Protein AF-A0A9P7IY05-F1 (afdb_monomer_lite)

Structure (mmCIF, N/CA/C/O backbone):
data_AF-A0A9P7IY05-F1
#
_entry.id   AF-A0A9P7IY05-F1
#
loop_
_atom_site.group_PDB
_atom_site.id
_atom_site.type_symbol
_atom_site.label_atom_id
_atom_site.label_alt_id
_atom_site.label_comp_id
_atom_site.label_asym_id
_atom_site.label_entity_id
_atom_site.label_seq_id
_atom_site.pdbx_PDB_ins_code
_atom_site.Cartn_x
_atom_site.Cartn_y
_atom_site.Cartn_z
_atom_site.occupancy
_atom_site.B_iso_or_equiv
_atom_site.auth_seq_id
_atom_site.auth_comp_id
_atom_site.auth_asym_id
_atom_site.auth_atom_id
_atom_site.pdbx_PDB_model_num
ATOM 1 N N . TYR A 1 1 ? -17.080 -17.161 7.477 1.00 62.81 1 TYR A N 1
ATOM 2 C CA . TYR A 1 1 ? -15.706 -17.581 7.838 1.00 62.81 1 TYR A CA 1
ATOM 3 C C . TYR A 1 1 ? -14.713 -16.816 6.975 1.00 62.81 1 TYR A C 1
ATOM 5 O O . TYR A 1 1 ? -14.876 -16.809 5.760 1.00 62.81 1 TYR A O 1
ATOM 13 N N . GLN A 1 2 ? -13.718 -16.160 7.576 1.00 72.75 2 GLN A N 1
ATOM 14 C CA . GLN A 1 2 ? -12.680 -15.417 6.853 1.00 72.75 2 GLN A CA 1
ATOM 15 C C . GLN A 1 2 ? -11.520 -16.358 6.485 1.00 72.75 2 GLN A C 1
ATOM 17 O O . GLN A 1 2 ? -10.949 -16.993 7.369 1.00 72.75 2 GLN A O 1
ATOM 22 N N . ARG A 1 3 ? -11.171 -16.450 5.191 1.00 75.12 3 ARG A N 1
ATOM 23 C CA . ARG A 1 3 ? -10.148 -17.391 4.684 1.00 75.12 3 ARG A CA 1
ATOM 24 C C . ARG A 1 3 ? -8.707 -17.019 5.068 1.00 75.12 3 ARG A C 1
ATOM 26 O O . ARG A 1 3 ? -7.887 -17.908 5.257 1.00 75.12 3 ARG A O 1
ATOM 33 N N . SER A 1 4 ? -8.402 -15.729 5.189 1.00 78.38 4 SER A N 1
ATOM 34 C CA . SER A 1 4 ? -7.076 -15.189 5.532 1.00 78.38 4 SER A CA 1
ATOM 35 C C . SER A 1 4 ? -7.225 -13.828 6.210 1.00 78.38 4 SER A C 1
ATOM 37 O O . SER A 1 4 ? -8.208 -13.136 5.950 1.00 78.38 4 SER A O 1
ATOM 39 N N . SER A 1 5 ? -6.265 -13.416 7.044 1.00 82.94 5 SER A N 1
ATOM 40 C CA . SER A 1 5 ? -6.290 -12.073 7.640 1.00 82.94 5 SER A CA 1
ATOM 41 C C . SER A 1 5 ? -6.124 -10.967 6.589 1.00 82.94 5 SER A C 1
ATOM 43 O O . SER A 1 5 ? -5.555 -11.194 5.519 1.00 82.94 5 SER A O 1
ATOM 45 N N . THR A 1 6 ? -6.605 -9.765 6.910 1.00 83.19 6 THR A N 1
ATOM 46 C CA . THR A 1 6 ? -6.646 -8.613 5.993 1.00 83.19 6 THR A CA 1
ATOM 47 C C . THR A 1 6 ? -5.926 -7.407 6.601 1.00 83.19 6 THR A C 1
ATOM 49 O O . THR A 1 6 ? -6.102 -7.122 7.782 1.00 83.19 6 THR A O 1
ATOM 52 N N . PHE A 1 7 ? -5.130 -6.680 5.814 1.00 86.25 7 PHE A N 1
ATOM 53 C CA . PHE A 1 7 ? -4.603 -5.380 6.242 1.00 86.25 7 PHE A CA 1
ATOM 54 C C . PHE A 1 7 ? -5.721 -4.333 6.191 1.00 86.25 7 PHE A C 1
ATOM 56 O O . PHE A 1 7 ? -6.409 -4.228 5.177 1.00 86.25 7 PHE A O 1
ATOM 63 N N . VAL A 1 8 ? -5.898 -3.577 7.272 1.00 84.81 8 VAL A N 1
ATOM 64 C CA . VAL A 1 8 ? -6.883 -2.493 7.386 1.00 84.81 8 VAL A CA 1
ATOM 65 C C . VAL A 1 8 ? -6.168 -1.273 7.956 1.00 84.81 8 VAL A C 1
ATOM 67 O O . VAL A 1 8 ? -5.379 -1.417 8.888 1.00 84.81 8 VAL A O 1
ATOM 70 N N . ILE A 1 9 ? -6.440 -0.105 7.381 1.00 83.88 9 ILE A N 1
ATOM 71 C CA . ILE A 1 9 ? -5.916 1.202 7.789 1.00 83.88 9 ILE A CA 1
ATOM 72 C C . ILE A 1 9 ? -7.021 2.247 7.575 1.00 83.88 9 ILE A C 1
ATOM 74 O O . ILE A 1 9 ? -7.800 2.097 6.629 1.00 83.88 9 ILE A O 1
ATOM 78 N N . SER A 1 10 ? -7.131 3.277 8.420 1.00 80.56 10 SER A N 1
ATOM 79 C CA . SER A 1 10 ? -8.029 4.409 8.124 1.00 80.56 10 SER A CA 1
ATOM 80 C C . SER A 1 10 ? -7.451 5.330 7.046 1.00 80.56 10 SER A C 1
ATOM 82 O O . SER A 1 10 ? -6.242 5.355 6.815 1.00 80.56 10 SER A O 1
ATOM 84 N N . THR A 1 11 ? -8.307 6.144 6.422 1.00 78.69 11 THR A N 1
ATOM 85 C CA . THR A 1 11 ? -7.875 7.230 5.524 1.00 78.69 11 THR A CA 1
ATOM 86 C C . THR A 1 11 ? -6.901 8.170 6.230 1.00 78.69 11 THR A C 1
ATOM 88 O O . THR A 1 11 ? -5.793 8.365 5.746 1.00 78.69 11 THR A O 1
ATOM 91 N N . LYS A 1 12 ? -7.239 8.615 7.447 1.00 80.19 12 LYS A N 1
ATOM 92 C CA . LYS A 1 12 ? -6.384 9.467 8.287 1.00 80.19 12 LYS A CA 1
ATOM 93 C C . LYS A 1 12 ? -4.999 8.863 8.548 1.00 80.19 12 LYS A C 1
ATOM 95 O O . LYS A 1 12 ? -3.996 9.573 8.520 1.00 80.19 12 LYS A O 1
ATOM 100 N N . SER A 1 13 ? -4.917 7.558 8.811 1.00 83.25 13 SER A N 1
ATOM 101 C CA . SER A 1 13 ? -3.629 6.878 8.987 1.00 83.25 13 SER A CA 1
ATOM 102 C C . SER A 1 13 ? -2.883 6.650 7.673 1.00 83.25 13 SER A C 1
ATOM 104 O O . SER A 1 13 ? -1.656 6.642 7.689 1.00 83.25 13 SER A O 1
ATOM 106 N N . ALA A 1 14 ? -3.574 6.503 6.541 1.00 81.19 14 ALA A N 1
ATOM 107 C CA . ALA A 1 14 ? -2.938 6.454 5.226 1.00 81.19 14 ALA A CA 1
ATOM 108 C C . ALA A 1 14 ? -2.374 7.828 4.811 1.00 81.19 14 ALA A C 1
ATOM 110 O O . ALA A 1 14 ? -1.236 7.901 4.352 1.00 81.19 14 ALA A O 1
ATOM 111 N N . GLU A 1 15 ? -3.122 8.908 5.047 1.00 80.44 15 GLU A N 1
ATOM 112 C CA . GLU A 1 15 ? -2.709 10.305 4.845 1.00 80.44 15 GLU A CA 1
ATOM 113 C C . GLU A 1 15 ? -1.480 10.650 5.695 1.00 80.44 15 GLU A C 1
ATOM 115 O O . GLU A 1 15 ? -0.485 11.135 5.165 1.00 80.44 15 GLU A O 1
ATOM 120 N N . ALA A 1 16 ? -1.490 10.299 6.986 1.00 82.00 16 ALA A N 1
ATOM 121 C CA . ALA A 1 16 ? -0.360 10.512 7.896 1.00 82.00 16 ALA A CA 1
ATOM 122 C C . ALA A 1 16 ? 0.914 9.717 7.528 1.00 82.00 16 ALA A C 1
ATOM 124 O O . ALA A 1 16 ? 1.991 10.007 8.049 1.00 82.00 16 ALA A O 1
ATOM 125 N N . LEU A 1 17 ? 0.807 8.712 6.650 1.00 79.88 17 LEU A N 1
ATOM 126 C CA . LEU A 1 17 ? 1.938 7.967 6.085 1.00 79.88 17 LEU A CA 1
ATOM 127 C C . LEU A 1 17 ? 2.322 8.442 4.668 1.00 79.88 17 LEU A C 1
ATOM 129 O O . LEU A 1 17 ? 3.287 7.927 4.100 1.00 79.88 17 LEU A O 1
ATOM 133 N N . SER A 1 18 ? 1.596 9.404 4.087 1.00 81.12 18 SER A N 1
ATOM 134 C CA . SER A 1 18 ? 1.864 9.949 2.754 1.00 81.12 18 SER A CA 1
ATOM 135 C C . SER A 1 18 ? 2.812 11.147 2.806 1.00 81.12 18 SER A C 1
ATOM 137 O O . SER A 1 18 ? 2.558 12.133 3.495 1.00 81.12 18 SER A O 1
ATOM 139 N N . LEU A 1 19 ? 3.873 11.100 1.994 1.00 79.56 19 LEU A N 1
ATOM 140 C CA . LEU A 1 19 ? 4.730 12.263 1.719 1.00 79.56 19 LEU A CA 1
ATOM 141 C C . LEU A 1 19 ? 4.062 13.281 0.781 1.00 79.56 19 LEU A C 1
ATOM 143 O O . LEU A 1 19 ? 4.464 14.437 0.758 1.00 79.56 19 LEU A O 1
ATOM 147 N N . TYR A 1 20 ? 3.068 12.852 0.001 1.00 79.56 20 TYR A N 1
ATOM 148 C CA . TYR A 1 20 ? 2.317 13.710 -0.911 1.00 79.56 20 TYR A CA 1
ATOM 149 C C . TYR A 1 20 ? 1.007 14.112 -0.229 1.00 79.56 20 TYR A C 1
ATOM 151 O O . TYR A 1 20 ? 0.103 13.285 -0.075 1.00 79.56 20 TYR A O 1
ATOM 159 N N . ASN A 1 21 ? 0.945 15.360 0.226 1.00 81.25 21 ASN A N 1
ATOM 160 C CA . ASN A 1 21 ? -0.192 15.997 0.889 1.00 81.25 21 ASN A CA 1
ATOM 161 C C . ASN A 1 21 ? -0.099 17.525 0.670 1.00 81.25 21 ASN A C 1
ATOM 163 O O . ASN A 1 21 ? 0.873 17.999 0.083 1.00 81.25 21 ASN A O 1
ATOM 167 N N . GLU A 1 22 ? -1.106 18.288 1.100 1.00 80.69 22 GLU A N 1
ATOM 168 C CA . GLU A 1 22 ? -1.158 19.747 0.879 1.00 80.69 22 GLU A CA 1
ATOM 169 C C . GLU A 1 22 ? -0.153 20.536 1.743 1.00 80.69 22 GLU A C 1
ATOM 171 O O . GLU A 1 22 ? 0.262 21.629 1.360 1.00 80.69 22 GLU A O 1
ATOM 176 N N . ASP A 1 23 ? 0.279 19.968 2.873 1.00 84.81 23 ASP A N 1
ATOM 177 C CA . ASP A 1 23 ? 1.165 20.615 3.850 1.00 84.81 23 ASP A CA 1
ATOM 178 C C . ASP A 1 23 ? 2.667 20.427 3.545 1.00 84.81 23 ASP A C 1
ATOM 180 O O . ASP A 1 23 ? 3.513 21.120 4.120 1.00 84.81 23 ASP A O 1
ATOM 184 N N . PHE A 1 24 ? 3.029 19.487 2.662 1.00 82.38 24 PHE A N 1
ATOM 185 C CA . PHE A 1 24 ? 4.418 19.124 2.370 1.00 82.38 24 PHE A CA 1
ATOM 186 C C . PHE A 1 24 ? 4.814 19.456 0.917 1.00 82.38 24 PHE A C 1
ATOM 188 O O . PHE A 1 24 ? 4.183 18.958 -0.018 1.00 82.38 24 PHE A O 1
ATOM 195 N N . PRO A 1 25 ? 5.880 20.253 0.679 1.00 89.69 25 PRO A N 1
ATOM 196 C CA . PRO A 1 25 ? 6.275 20.653 -0.672 1.00 89.69 25 PRO A CA 1
ATOM 197 C C . PRO A 1 25 ? 6.548 19.457 -1.592 1.00 89.69 25 PRO A C 1
ATOM 199 O O . PRO A 1 25 ? 7.392 18.614 -1.288 1.00 89.69 25 PRO A O 1
ATOM 202 N N . THR A 1 26 ? 5.887 19.414 -2.753 1.00 83.44 26 THR A N 1
ATOM 203 C CA . THR A 1 26 ? 5.956 18.277 -3.690 1.00 83.44 26 THR A CA 1
ATOM 204 C C . THR A 1 26 ? 7.380 17.972 -4.159 1.00 83.44 26 THR A C 1
ATOM 206 O O . THR A 1 26 ? 7.756 16.809 -4.216 1.00 83.44 26 THR A O 1
ATOM 209 N N . GLU A 1 27 ? 8.207 18.993 -4.399 1.00 82.88 27 GLU A N 1
ATOM 210 C CA . GLU A 1 27 ? 9.623 18.819 -4.762 1.00 82.88 27 GLU A CA 1
ATOM 211 C C . GLU A 1 27 ? 10.415 18.079 -3.667 1.00 82.88 27 GLU A C 1
ATOM 213 O O . GLU A 1 27 ? 11.228 17.200 -3.956 1.00 82.88 27 GLU A O 1
ATOM 218 N N . LEU A 1 28 ? 10.131 18.365 -2.390 1.00 83.88 28 LEU A N 1
ATOM 219 C CA . LEU A 1 28 ? 10.713 17.617 -1.278 1.00 83.88 28 LEU A CA 1
ATOM 220 C C . LEU A 1 28 ? 10.101 16.216 -1.179 1.00 83.88 28 LEU A C 1
ATOM 222 O O . LEU A 1 28 ? 10.841 15.267 -0.929 1.00 83.88 28 LEU A O 1
ATOM 226 N N . ALA A 1 29 ? 8.789 16.057 -1.395 1.00 82.56 29 ALA A N 1
ATOM 227 C CA . ALA A 1 29 ? 8.129 14.747 -1.414 1.00 82.56 29 ALA A CA 1
ATOM 228 C C . ALA A 1 29 ? 8.786 13.816 -2.442 1.00 82.56 29 ALA A C 1
ATOM 230 O O . ALA A 1 29 ? 9.129 12.677 -2.118 1.00 82.56 29 ALA A O 1
ATOM 231 N N . ASP A 1 30 ? 9.047 14.340 -3.640 1.00 80.44 30 ASP A N 1
ATOM 232 C CA . ASP A 1 30 ? 9.781 13.665 -4.699 1.00 80.44 30 ASP A CA 1
ATOM 233 C C . ASP A 1 30 ? 11.186 13.274 -4.224 1.00 80.44 30 ASP A C 1
ATOM 235 O O . ASP A 1 30 ? 11.481 12.077 -4.179 1.00 80.44 30 ASP A O 1
ATOM 239 N N . ILE A 1 31 ? 12.011 14.226 -3.769 1.00 82.25 31 ILE A N 1
ATOM 240 C CA . ILE A 1 31 ? 13.377 13.951 -3.283 1.00 82.25 31 ILE A CA 1
ATOM 241 C C . ILE A 1 31 ? 13.390 12.895 -2.162 1.00 82.25 31 ILE A C 1
ATOM 243 O O . ILE A 1 31 ? 14.207 11.971 -2.191 1.00 82.25 31 ILE A O 1
ATOM 247 N N . TYR A 1 32 ? 12.492 12.974 -1.177 1.00 79.12 32 TYR A N 1
ATOM 248 C CA . TYR A 1 32 ? 12.399 11.983 -0.097 1.00 79.12 32 TYR A CA 1
ATOM 249 C C . TYR A 1 32 ? 11.926 10.609 -0.596 1.00 79.12 32 TYR A C 1
ATOM 251 O O . TYR A 1 32 ? 12.402 9.584 -0.100 1.00 79.12 32 TYR A O 1
ATOM 259 N N . SER A 1 33 ? 11.030 10.565 -1.587 1.00 75.25 33 SER A N 1
ATOM 260 C CA . SER A 1 33 ? 10.508 9.313 -2.150 1.00 75.25 33 SER A CA 1
ATOM 261 C C . SER A 1 33 ? 11.542 8.524 -2.967 1.00 75.25 33 SER A C 1
ATOM 263 O O . SER A 1 33 ? 11.459 7.294 -3.002 1.00 75.25 33 SER A O 1
ATOM 265 N N . THR A 1 34 ? 12.517 9.196 -3.597 1.00 74.38 34 THR A N 1
ATOM 266 C CA . THR A 1 34 ? 13.539 8.560 -4.454 1.00 74.38 34 THR A CA 1
ATOM 267 C C . THR A 1 34 ? 14.924 8.458 -3.827 1.00 74.38 34 THR A C 1
ATOM 269 O O . THR A 1 34 ? 15.668 7.542 -4.175 1.00 74.38 34 THR A O 1
ATOM 272 N N . SER A 1 35 ? 15.280 9.320 -2.869 1.00 80.62 35 SER A N 1
ATOM 273 C CA . SER A 1 35 ? 16.572 9.233 -2.163 1.00 80.62 35 SER A CA 1
ATOM 274 C C . SER A 1 35 ? 16.694 8.008 -1.247 1.00 80.62 35 SER A C 1
ATOM 276 O O . SER A 1 35 ? 17.806 7.564 -0.950 1.00 80.62 35 SER A O 1
ATOM 278 N N . LEU A 1 36 ? 15.572 7.434 -0.800 1.00 79.19 36 LEU A N 1
ATOM 279 C CA . LEU A 1 36 ? 15.555 6.292 0.110 1.00 79.19 36 LEU A CA 1
ATOM 280 C C . LEU A 1 36 ? 15.357 4.967 -0.636 1.00 79.19 36 LEU A C 1
ATOM 282 O O . LEU A 1 36 ? 14.293 4.685 -1.185 1.00 79.19 36 LEU A O 1
ATOM 286 N N . LEU A 1 37 ? 16.364 4.089 -0.561 1.00 78.44 37 LEU A N 1
ATOM 287 C CA . LEU A 1 37 ? 16.251 2.703 -1.025 1.00 78.44 37 LEU A CA 1
ATOM 288 C C . LEU A 1 37 ? 15.053 2.006 -0.370 1.00 78.44 37 LEU A C 1
ATOM 290 O O . LEU A 1 37 ? 14.832 2.135 0.837 1.00 78.44 37 LEU A O 1
ATOM 294 N N . TRP A 1 38 ? 14.335 1.177 -1.132 1.00 78.25 38 TRP A N 1
ATOM 295 C CA . TRP A 1 38 ? 13.136 0.499 -0.637 1.00 78.25 38 TRP A CA 1
ATOM 296 C C . TRP A 1 38 ? 13.372 -0.305 0.652 1.00 78.25 38 TRP A C 1
ATOM 298 O O . TRP A 1 38 ? 12.540 -0.286 1.557 1.00 78.25 38 TRP A O 1
ATOM 308 N N . ALA A 1 39 ? 14.533 -0.951 0.797 1.00 82.12 39 ALA A N 1
ATOM 309 C CA . ALA A 1 39 ? 14.895 -1.652 2.028 1.00 82.12 39 ALA A CA 1
ATOM 310 C C . ALA A 1 39 ? 14.868 -0.735 3.272 1.00 82.12 39 ALA A C 1
ATOM 312 O O . ALA A 1 39 ? 14.451 -1.178 4.344 1.00 82.12 39 ALA A O 1
ATOM 313 N N . VAL A 1 40 ? 15.251 0.540 3.128 1.00 85.31 40 VAL A N 1
ATOM 314 C CA . VAL A 1 40 ? 15.180 1.567 4.180 1.00 85.31 40 VAL A CA 1
ATOM 315 C C . VAL A 1 40 ? 13.736 2.022 4.386 1.00 85.31 40 VAL A C 1
ATOM 317 O O . VAL A 1 40 ? 13.254 2.012 5.517 1.00 85.31 40 VAL A O 1
ATOM 320 N N . VAL A 1 41 ? 13.007 2.333 3.309 1.00 84.31 41 VAL A N 1
ATOM 321 C CA . VAL A 1 41 ? 11.595 2.755 3.380 1.00 84.31 41 VAL A CA 1
ATOM 322 C C . VAL A 1 41 ? 10.728 1.689 4.063 1.00 84.31 41 VAL A C 1
ATOM 324 O O . VAL A 1 41 ? 9.924 2.015 4.938 1.00 84.31 41 VAL A O 1
ATOM 327 N N . ARG A 1 42 ? 10.946 0.403 3.764 1.00 87.81 42 ARG A N 1
ATOM 328 C CA . ARG A 1 42 ? 10.298 -0.727 4.445 1.00 87.81 42 ARG A CA 1
ATOM 329 C C . ARG A 1 42 ? 10.621 -0.755 5.942 1.00 87.81 42 ARG A C 1
ATOM 331 O O . ARG A 1 42 ? 9.720 -0.962 6.747 1.00 87.81 42 ARG A O 1
ATOM 338 N N . ARG A 1 43 ? 11.877 -0.507 6.340 1.00 89.56 43 ARG A N 1
ATOM 339 C CA . ARG A 1 43 ? 12.296 -0.431 7.759 1.00 89.56 43 ARG A CA 1
ATOM 340 C C . ARG A 1 43 ? 11.693 0.761 8.509 1.00 89.56 43 ARG A C 1
ATOM 342 O O . ARG A 1 43 ? 11.502 0.661 9.720 1.00 89.56 43 ARG A O 1
ATOM 349 N N . LEU A 1 44 ? 11.397 1.866 7.823 1.00 89.81 44 LEU A N 1
ATOM 350 C CA . LEU A 1 44 ? 10.642 2.986 8.393 1.00 89.81 44 LEU A CA 1
ATOM 351 C C . LEU A 1 44 ? 9.173 2.586 8.597 1.00 89.81 44 LEU A C 1
ATOM 353 O O . LEU A 1 44 ? 8.661 2.687 9.710 1.00 89.81 44 LEU A O 1
ATOM 357 N N . HIS A 1 45 ? 8.528 2.015 7.577 1.00 90.00 45 HIS A N 1
ATOM 358 C CA . HIS A 1 45 ? 7.140 1.548 7.673 1.00 90.00 45 HIS A CA 1
ATOM 359 C C . HIS A 1 45 ? 6.942 0.456 8.735 1.00 90.00 45 HIS A C 1
ATOM 361 O O . HIS A 1 45 ? 5.955 0.509 9.460 1.00 90.00 45 HIS A O 1
ATOM 367 N N . GLN A 1 46 ? 7.907 -0.452 8.932 1.00 92.94 46 GLN A N 1
ATOM 368 C CA . GLN A 1 46 ? 7.898 -1.428 10.038 1.00 92.94 46 GLN A CA 1
ATOM 369 C C . GLN A 1 46 ? 7.844 -0.796 11.443 1.00 92.94 46 GLN A C 1
ATOM 371 O O . GLN A 1 46 ? 7.537 -1.496 12.404 1.00 92.94 46 GLN A O 1
ATOM 376 N N . ARG A 1 47 ? 8.153 0.500 11.588 1.00 91.94 47 ARG A N 1
ATOM 377 C CA . ARG A 1 47 ? 8.005 1.253 12.845 1.00 91.94 47 ARG A CA 1
ATOM 378 C C . ARG A 1 47 ? 6.747 2.119 12.858 1.00 91.94 47 ARG A 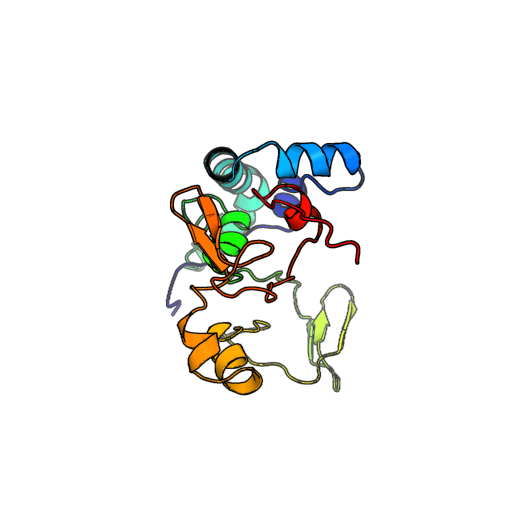C 1
ATOM 380 O O . ARG A 1 47 ? 6.064 2.173 13.874 1.00 91.94 47 ARG A O 1
ATOM 387 N N . MET A 1 48 ? 6.436 2.775 11.740 1.00 91.75 48 MET A N 1
ATOM 388 C CA . MET A 1 48 ? 5.292 3.688 11.646 1.00 91.75 48 MET A CA 1
ATOM 389 C C . MET A 1 48 ? 3.947 2.949 11.616 1.00 91.75 48 MET A C 1
ATOM 391 O O . MET A 1 48 ? 3.004 3.382 12.268 1.00 91.75 48 MET A O 1
ATOM 395 N N . VAL A 1 49 ? 3.854 1.808 10.924 1.00 92.44 49 VAL A N 1
ATOM 396 C CA . VAL A 1 49 ? 2.594 1.060 10.761 1.00 92.44 49 VAL A CA 1
ATOM 397 C C . VAL A 1 49 ? 2.068 0.484 12.088 1.00 92.44 49 VAL A C 1
ATOM 399 O O . VAL A 1 49 ? 0.896 0.710 12.384 1.00 92.44 49 VAL A O 1
ATOM 402 N N . PRO A 1 50 ? 2.884 -0.165 12.948 1.00 93.69 50 PRO A N 1
ATOM 403 C CA . PRO A 1 50 ? 2.438 -0.536 14.295 1.00 93.69 50 PRO A CA 1
ATOM 404 C C . PRO A 1 50 ? 2.049 0.674 15.160 1.00 93.69 50 PRO A C 1
ATOM 406 O O . PRO A 1 50 ? 1.114 0.589 15.951 1.00 93.69 50 PRO A O 1
ATOM 409 N N . MET A 1 51 ? 2.740 1.811 15.004 1.00 93.62 51 MET A N 1
ATOM 410 C CA . MET A 1 51 ? 2.448 3.027 15.768 1.00 93.62 51 MET A CA 1
ATOM 411 C C . MET A 1 51 ? 1.077 3.613 15.404 1.00 93.62 51 MET A C 1
ATOM 413 O O . MET A 1 51 ? 0.297 3.910 16.307 1.00 93.62 51 MET A O 1
ATOM 417 N N . VAL A 1 52 ? 0.741 3.743 14.113 1.00 92.50 52 VAL A N 1
ATOM 418 C CA . VAL A 1 52 ? -0.592 4.233 13.706 1.00 92.50 52 VAL A CA 1
ATOM 419 C C . VAL A 1 52 ? -1.699 3.234 14.056 1.00 92.50 52 VAL A C 1
ATOM 421 O O . VAL A 1 52 ? -2.775 3.662 14.471 1.00 92.50 52 VAL A O 1
ATOM 424 N N . ALA A 1 53 ? -1.408 1.926 14.003 1.00 92.25 53 ALA A N 1
ATOM 425 C CA . ALA A 1 53 ? -2.325 0.864 14.415 1.00 92.25 53 ALA A CA 1
ATOM 426 C C . ALA A 1 53 ? -2.725 0.962 15.901 1.00 92.25 53 ALA A C 1
ATOM 428 O O . ALA A 1 53 ? -3.908 0.881 16.218 1.00 92.25 53 ALA A O 1
ATOM 429 N N . GLU A 1 54 ? -1.771 1.192 16.810 1.00 93.62 54 GLU A N 1
ATOM 430 C CA . GLU A 1 54 ? -2.054 1.310 18.252 1.00 93.62 54 GLU A CA 1
ATOM 431 C C . GLU A 1 54 ? -2.510 2.710 18.702 1.00 93.62 54 GLU A C 1
ATOM 433 O O . GLU A 1 54 ? -2.937 2.870 19.845 1.00 93.62 54 GLU A O 1
ATOM 438 N N . THR A 1 55 ? -2.449 3.731 17.838 1.00 93.00 55 THR A N 1
ATOM 439 C CA . THR A 1 55 ? -2.830 5.112 18.199 1.00 93.00 55 THR A CA 1
ATOM 440 C C . THR A 1 55 ? -4.089 5.595 17.489 1.00 93.00 55 THR A C 1
ATOM 442 O O . THR A 1 55 ? -5.080 5.908 18.143 1.00 93.00 55 THR A O 1
ATOM 445 N N . THR A 1 56 ? -4.062 5.671 16.159 1.00 90.94 56 THR A N 1
ATOM 446 C CA . THR A 1 56 ? -5.133 6.277 15.355 1.00 90.94 56 THR A CA 1
ATOM 447 C C . THR A 1 56 ? -6.178 5.241 14.959 1.00 90.94 56 THR A C 1
ATOM 449 O O . THR A 1 56 ? -7.372 5.470 15.140 1.00 90.94 56 THR A O 1
ATOM 452 N N . ASP A 1 57 ? -5.736 4.065 14.510 1.00 90.69 57 ASP A N 1
ATOM 453 C CA . ASP A 1 57 ? -6.628 3.005 14.027 1.00 90.69 57 ASP A CA 1
ATOM 454 C C . ASP A 1 57 ? -7.123 2.067 15.133 1.00 90.69 57 ASP A C 1
ATOM 456 O O . ASP A 1 57 ? -7.979 1.214 14.886 1.00 90.69 57 ASP A O 1
ATOM 460 N N . LYS A 1 58 ? -6.642 2.240 16.371 1.00 92.94 58 LYS A N 1
ATOM 461 C CA . LYS A 1 58 ? -6.897 1.314 17.479 1.00 92.94 58 LYS A CA 1
ATOM 462 C C . LYS A 1 58 ? -8.380 1.020 17.693 1.00 92.94 58 LYS A C 1
ATOM 464 O O . LYS A 1 58 ? -8.761 -0.138 17.820 1.00 92.94 58 LYS A O 1
ATOM 469 N N . ALA A 1 59 ? -9.232 2.045 17.676 1.00 90.06 59 ALA A N 1
ATOM 470 C CA . ALA A 1 59 ? -10.673 1.870 17.863 1.00 90.06 59 ALA A CA 1
ATOM 471 C C . ALA A 1 59 ? -11.323 1.013 16.755 1.00 90.06 59 ALA A C 1
ATOM 473 O O . ALA A 1 59 ? -12.221 0.217 17.037 1.00 90.06 59 ALA A O 1
ATOM 474 N N . ILE A 1 60 ? -10.845 1.142 15.511 1.00 86.25 60 ILE A N 1
ATOM 475 C CA . ILE A 1 60 ? -11.313 0.367 14.354 1.00 86.25 60 ILE A CA 1
ATOM 476 C C . ILE A 1 60 ? -10.814 -1.078 14.467 1.00 86.25 60 ILE A C 1
ATOM 478 O O . ILE A 1 60 ? -11.603 -2.015 14.348 1.00 86.25 60 ILE A O 1
ATOM 482 N N . LEU A 1 61 ? -9.523 -1.269 14.749 1.00 90.88 61 LEU A N 1
ATOM 483 C CA . LEU A 1 61 ? -8.900 -2.589 14.860 1.00 90.88 61 LEU A CA 1
ATOM 484 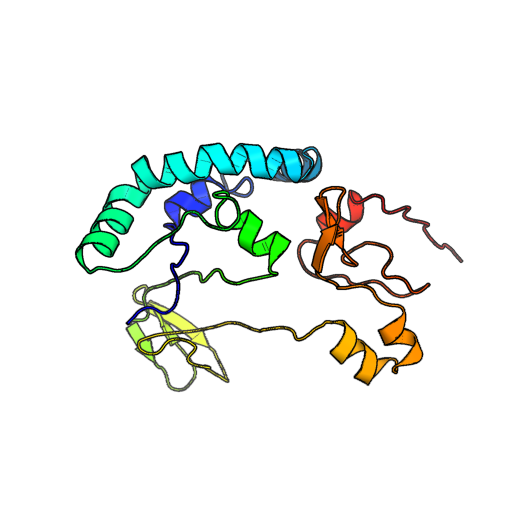C C . LEU A 1 61 ? -9.452 -3.391 16.052 1.00 90.88 61 LEU A C 1
ATOM 486 O O . LEU A 1 61 ? -9.808 -4.557 15.880 1.00 90.88 61 LEU A O 1
ATOM 490 N N . ASP A 1 62 ? -9.621 -2.765 17.220 1.00 93.25 62 ASP A N 1
ATOM 491 C CA . ASP A 1 62 ? -10.255 -3.378 18.394 1.00 93.25 62 ASP A CA 1
ATOM 492 C C . ASP A 1 62 ? -11.743 -3.696 18.119 1.00 93.25 62 ASP A C 1
ATOM 494 O O . ASP A 1 62 ? -12.267 -4.709 18.589 1.00 93.25 62 ASP A O 1
ATOM 498 N N . GLY A 1 63 ? -12.441 -2.860 17.338 1.00 87.69 63 GLY A N 1
ATOM 499 C CA . GLY A 1 63 ? -13.816 -3.103 16.884 1.00 87.69 63 GLY A CA 1
ATOM 500 C C . GLY A 1 63 ? -13.938 -4.332 15.976 1.00 87.69 63 GLY A C 1
ATOM 501 O O . GLY A 1 63 ? -14.792 -5.191 16.201 1.00 87.69 63 GLY A O 1
ATOM 502 N N . LEU A 1 64 ? -13.037 -4.459 14.999 1.00 85.56 64 LEU A N 1
ATOM 503 C CA . LEU A 1 64 ? -12.938 -5.620 14.110 1.00 85.56 64 LEU A CA 1
ATOM 504 C C . LEU A 1 64 ? -12.561 -6.899 14.879 1.00 85.56 64 LEU A C 1
ATOM 506 O O . LEU A 1 64 ? -13.165 -7.953 14.663 1.00 85.56 64 LEU A O 1
ATOM 510 N N . ALA A 1 65 ? -11.629 -6.808 15.830 1.00 90.50 65 ALA A N 1
ATOM 511 C CA . ALA A 1 65 ? -11.231 -7.936 16.665 1.00 90.50 65 ALA A CA 1
ATOM 512 C C . ALA A 1 65 ? -12.399 -8.479 17.514 1.00 90.50 65 ALA A C 1
ATOM 514 O O . ALA A 1 65 ? -12.568 -9.696 17.610 1.00 90.50 65 ALA A O 1
ATOM 515 N N . LYS A 1 66 ? -13.255 -7.602 18.067 1.00 92.62 66 LYS A N 1
ATOM 516 C CA . LYS A 1 66 ? -14.445 -7.991 18.856 1.00 92.62 66 LYS A CA 1
ATOM 517 C C . LYS A 1 66 ? -15.446 -8.846 18.076 1.00 92.62 66 LYS A C 1
ATOM 519 O O . LYS A 1 66 ? -16.049 -9.740 18.661 1.00 92.62 66 LYS A O 1
ATOM 524 N N . ILE A 1 67 ? -15.606 -8.607 16.772 1.00 88.19 67 ILE A N 1
ATOM 525 C CA . ILE A 1 67 ? -16.476 -9.416 15.895 1.00 88.19 67 ILE A CA 1
ATOM 526 C C . ILE A 1 67 ? -15.755 -10.637 15.290 1.00 88.19 67 ILE A C 1
ATOM 528 O O . ILE A 1 67 ? -16.302 -11.320 14.425 1.00 88.19 67 ILE A O 1
ATOM 532 N N . GLY A 1 68 ? -14.522 -10.924 15.724 1.00 85.56 68 GLY A N 1
ATOM 533 C CA . GLY A 1 68 ? -13.717 -12.047 15.241 1.00 85.56 68 GLY A CA 1
ATOM 534 C C . GLY A 1 68 ? -13.092 -11.841 13.856 1.00 85.56 68 GLY A C 1
ATOM 535 O O . GLY A 1 68 ? -12.607 -12.809 13.262 1.00 85.56 68 GLY A O 1
ATOM 536 N N . PHE A 1 69 ? -13.087 -10.611 13.330 1.00 84.25 69 PHE A N 1
ATOM 537 C CA . PHE A 1 69 ? -12.424 -10.287 12.070 1.00 84.25 69 PHE A CA 1
ATOM 538 C C . PHE A 1 69 ? -10.908 -10.192 12.286 1.00 84.25 69 PHE A C 1
ATOM 540 O O . PHE A 1 69 ? -10.418 -9.440 13.127 1.00 84.25 69 PHE A O 1
ATOM 547 N N . LYS A 1 70 ? -10.147 -10.978 11.523 1.00 84.75 70 LYS A N 1
ATOM 548 C CA . LYS A 1 70 ? -8.695 -11.110 11.657 1.00 84.75 70 LYS A CA 1
ATOM 549 C C . LYS A 1 70 ? -7.990 -10.073 10.793 1.00 84.75 70 LYS A C 1
ATOM 551 O O . LYS A 1 70 ? -8.024 -10.155 9.561 1.00 84.75 70 LYS A O 1
ATOM 556 N N . THR A 1 71 ? -7.303 -9.139 11.433 1.00 89.06 71 THR A N 1
ATOM 557 C CA . THR A 1 71 ? -6.456 -8.148 10.763 1.00 89.06 71 THR A CA 1
ATOM 558 C C . THR A 1 71 ? -4.988 -8.594 10.706 1.00 89.06 71 THR A C 1
ATOM 560 O O . THR A 1 71 ? -4.598 -9.607 11.292 1.00 89.06 71 THR A O 1
ATOM 563 N N . ASN A 1 72 ? -4.166 -7.880 9.938 1.00 90.81 72 ASN A N 1
ATOM 564 C CA . ASN A 1 72 ? -2.703 -7.954 9.976 1.00 90.81 72 ASN A CA 1
ATOM 565 C C . ASN A 1 72 ? -2.104 -6.562 9.691 1.00 90.81 72 ASN A C 1
ATOM 567 O O . ASN A 1 72 ? -2.844 -5.638 9.371 1.00 90.81 72 ASN A O 1
ATOM 571 N N . LEU A 1 73 ? -0.777 -6.418 9.792 1.00 90.25 73 LEU A N 1
ATOM 572 C CA . LEU A 1 73 ? -0.046 -5.154 9.576 1.00 90.25 73 LEU A CA 1
ATOM 573 C C . LEU A 1 73 ? 0.559 -5.032 8.158 1.00 90.25 73 LEU A C 1
ATOM 575 O O . LEU A 1 73 ? 1.538 -4.316 7.945 1.00 90.25 73 LEU A O 1
ATOM 579 N N . GLY A 1 74 ? 0.005 -5.754 7.181 1.00 86.00 74 GLY A N 1
ATOM 580 C CA . GLY A 1 74 ? 0.515 -5.813 5.812 1.00 86.00 74 GLY A CA 1
ATOM 581 C C . GLY A 1 74 ? 1.745 -6.712 5.661 1.00 86.00 74 GLY A C 1
ATOM 582 O O . GLY A 1 74 ? 2.228 -7.334 6.613 1.00 86.00 74 GLY A O 1
ATOM 583 N N . ILE A 1 75 ? 2.263 -6.792 4.434 1.00 84.25 75 ILE A N 1
ATOM 584 C CA . ILE A 1 75 ? 3.456 -7.589 4.120 1.00 84.25 75 ILE A CA 1
ATOM 585 C C . ILE A 1 75 ? 4.663 -7.039 4.907 1.00 84.25 75 ILE A C 1
ATOM 587 O O . ILE A 1 75 ? 4.868 -5.826 4.993 1.00 84.25 75 ILE A O 1
ATOM 591 N N . HIS A 1 76 ? 5.423 -7.940 5.540 1.00 88.50 76 HIS A N 1
ATOM 592 C CA . HIS A 1 76 ? 6.516 -7.655 6.491 1.00 88.50 76 HIS A CA 1
ATOM 593 C C . HIS A 1 76 ? 6.148 -6.757 7.688 1.00 88.50 76 HIS A C 1
ATOM 595 O O . HIS A 1 76 ? 7.053 -6.237 8.339 1.00 88.50 76 HIS A O 1
ATOM 601 N N . GLY A 1 77 ? 4.860 -6.537 7.983 1.00 89.31 77 GLY A N 1
ATOM 602 C CA . GLY A 1 77 ? 4.427 -5.551 8.985 1.00 89.31 77 GLY A CA 1
ATOM 603 C C . GLY A 1 77 ? 4.654 -4.092 8.562 1.00 89.31 77 GLY A C 1
ATOM 604 O O . GLY A 1 77 ? 4.769 -3.217 9.414 1.00 89.31 77 GLY A O 1
ATOM 605 N N . ALA A 1 78 ? 4.777 -3.839 7.255 1.00 89.56 78 ALA A N 1
ATOM 606 C CA . ALA A 1 78 ? 5.090 -2.538 6.663 1.00 89.56 78 ALA A CA 1
ATOM 607 C C . ALA A 1 78 ? 3.924 -1.948 5.837 1.00 89.56 78 ALA A C 1
ATOM 609 O O . ALA A 1 78 ? 4.136 -1.112 4.958 1.00 89.56 78 ALA A O 1
ATOM 610 N N . GLY A 1 79 ? 2.690 -2.366 6.133 1.00 85.81 79 GLY A N 1
ATOM 611 C CA . GLY A 1 79 ? 1.457 -1.733 5.664 1.00 85.81 79 GLY A CA 1
ATOM 612 C C . GLY A 1 79 ? 1.242 -1.734 4.148 1.00 85.81 79 GLY A C 1
ATOM 613 O O . GLY A 1 79 ? 1.670 -2.643 3.430 1.00 85.81 79 GLY A O 1
ATOM 614 N N . ILE A 1 80 ? 0.533 -0.704 3.674 1.00 79.81 80 ILE A N 1
ATOM 615 C CA . ILE A 1 80 ? 0.040 -0.590 2.293 1.00 79.81 80 ILE A CA 1
ATOM 616 C C . ILE A 1 80 ? 1.159 -0.564 1.245 1.00 79.81 80 ILE A C 1
ATOM 618 O O . ILE A 1 80 ? 1.019 -1.160 0.179 1.00 79.81 80 ILE A O 1
ATOM 622 N N . LEU A 1 81 ? 2.296 0.063 1.551 1.00 79.44 81 LEU A N 1
ATOM 623 C CA . LEU A 1 81 ? 3.352 0.284 0.566 1.00 79.44 81 LEU A CA 1
ATOM 624 C C . LEU A 1 81 ? 4.066 -1.023 0.173 1.00 79.44 81 LEU A C 1
ATOM 626 O O . LEU A 1 81 ? 4.400 -1.217 -0.995 1.00 79.44 81 LEU A O 1
ATOM 630 N N . SER A 1 82 ? 4.206 -1.968 1.109 1.00 80.81 82 SER A N 1
ATOM 631 C CA . SER A 1 82 ? 4.707 -3.318 0.806 1.00 80.81 82 SER A CA 1
ATOM 632 C C . SER A 1 82 ? 3.694 -4.161 0.024 1.00 80.81 82 SER A C 1
ATOM 634 O O . SER A 1 82 ? 4.096 -4.947 -0.830 1.00 80.81 82 SER A O 1
ATOM 636 N N . LEU A 1 83 ? 2.386 -3.987 0.265 1.00 74.69 83 LEU A N 1
ATOM 637 C CA . LEU A 1 83 ? 1.336 -4.621 -0.549 1.00 74.69 83 LEU A CA 1
ATOM 638 C C . LEU A 1 83 ? 1.394 -4.116 -2.000 1.00 74.69 83 LEU A C 1
ATOM 640 O O . LEU A 1 83 ? 1.425 -4.918 -2.933 1.00 74.69 83 LEU A O 1
ATOM 644 N N . TYR A 1 84 ? 1.497 -2.799 -2.190 1.00 73.00 84 TYR A N 1
ATOM 645 C CA . TYR A 1 84 ? 1.644 -2.183 -3.508 1.00 73.00 84 TYR A CA 1
ATOM 646 C C . TYR A 1 84 ? 2.891 -2.695 -4.251 1.00 73.00 84 TYR A C 1
ATOM 648 O O . TYR A 1 84 ? 2.779 -3.182 -5.376 1.00 73.00 84 TYR A O 1
ATOM 656 N N . LEU A 1 85 ? 4.074 -2.663 -3.627 1.00 73.06 85 LEU A N 1
ATOM 657 C CA . LEU A 1 85 ? 5.330 -2.989 -4.317 1.00 73.06 85 LEU A CA 1
ATOM 658 C C . LEU A 1 85 ? 5.570 -4.489 -4.533 1.00 73.06 85 LEU A C 1
ATOM 660 O O . LEU A 1 85 ? 6.040 -4.874 -5.601 1.00 73.06 85 LEU A O 1
ATOM 664 N N . GLU A 1 86 ? 5.245 -5.352 -3.567 1.00 73.62 86 GLU A N 1
ATOM 665 C CA . GLU A 1 86 ? 5.541 -6.790 -3.683 1.00 73.62 86 GLU A CA 1
ATOM 666 C C . GLU A 1 86 ? 4.441 -7.559 -4.445 1.00 73.62 86 GLU A C 1
ATOM 668 O O . GLU A 1 86 ? 4.732 -8.569 -5.101 1.00 73.62 86 GLU A O 1
ATOM 673 N N . ARG A 1 87 ? 3.191 -7.062 -4.410 1.00 66.88 87 ARG A N 1
ATOM 674 C CA . ARG A 1 87 ? 2.003 -7.745 -4.955 1.00 66.88 87 ARG A CA 1
ATOM 675 C C . ARG A 1 87 ? 1.280 -7.009 -6.095 1.00 66.88 87 ARG A C 1
ATOM 677 O O . ARG A 1 87 ? 0.427 -7.620 -6.725 1.00 66.88 87 ARG A O 1
ATOM 684 N N . SER A 1 88 ? 1.606 -5.748 -6.392 1.00 58.56 88 SER A N 1
ATOM 685 C CA . SER A 1 88 ? 0.877 -4.921 -7.381 1.00 58.56 88 SER A CA 1
ATOM 686 C C . SER A 1 88 ? -0.600 -4.672 -7.037 1.00 58.56 88 SER A C 1
ATOM 688 O O . SER A 1 88 ? -1.406 -4.402 -7.924 1.00 58.56 88 SER A O 1
ATOM 690 N N . GLY A 1 89 ? -0.980 -4.790 -5.760 1.00 56.91 89 GLY A N 1
ATOM 691 C CA . GLY A 1 89 ? -2.373 -4.700 -5.324 1.00 56.91 89 GLY A CA 1
ATOM 692 C C . GLY A 1 89 ? -2.644 -5.478 -4.037 1.00 56.91 89 GLY A C 1
ATOM 693 O O . GLY A 1 89 ? -1.735 -5.782 -3.263 1.00 56.91 89 GLY A O 1
ATOM 694 N N . GLY A 1 90 ? -3.911 -5.819 -3.795 1.00 53.56 90 GLY A N 1
ATOM 695 C CA . GLY A 1 90 ? -4.336 -6.502 -2.566 1.00 53.56 90 GLY A CA 1
ATOM 696 C C . GLY A 1 90 ? -4.549 -5.573 -1.364 1.00 53.56 90 GLY A C 1
ATOM 697 O O . GLY A 1 90 ? -4.613 -6.053 -0.234 1.00 53.56 90 GLY A O 1
ATOM 698 N N . TYR A 1 91 ? -4.671 -4.270 -1.615 1.00 54.03 91 TYR A N 1
ATOM 699 C CA . TYR A 1 91 ? -5.289 -3.287 -0.729 1.00 54.03 91 TYR A CA 1
ATOM 700 C C . TYR A 1 91 ? -6.577 -2.784 -1.396 1.00 54.03 91 TYR A C 1
ATOM 702 O O . TYR A 1 91 ? -6.671 -2.774 -2.622 1.00 54.03 91 TYR A O 1
ATOM 710 N N . TYR A 1 92 ? -7.556 -2.374 -0.593 1.00 56.12 92 TYR A N 1
ATOM 711 C CA . TYR A 1 92 ? -8.827 -1.823 -1.062 1.00 56.12 92 TYR A CA 1
ATOM 712 C C . TYR A 1 92 ? -9.077 -0.519 -0.316 1.00 56.12 92 TYR A C 1
ATOM 714 O O . TYR A 1 92 ? -8.940 -0.494 0.908 1.00 56.12 92 TYR A O 1
ATOM 722 N N . ASN A 1 93 ? -9.436 0.550 -1.029 1.00 54.66 93 ASN A N 1
ATOM 723 C CA . ASN A 1 93 ? -9.852 1.789 -0.383 1.00 54.66 93 ASN A CA 1
ATOM 724 C C . ASN A 1 93 ? -11.353 1.689 -0.084 1.00 54.66 93 ASN A C 1
ATOM 726 O O . ASN A 1 93 ? -12.183 1.763 -0.988 1.00 54.66 93 ASN A O 1
ATOM 730 N N . GLY A 1 94 ? -11.684 1.390 1.170 1.00 52.81 94 GLY A N 1
ATOM 731 C CA . GLY A 1 94 ? -13.045 1.082 1.593 1.00 52.81 94 GLY A CA 1
ATOM 732 C C . GLY A 1 94 ? -13.866 2.330 1.892 1.00 52.81 94 GLY A C 1
ATOM 733 O O . GLY A 1 94 ? -14.102 2.620 3.062 1.00 52.81 94 GLY A O 1
ATOM 734 N N . SER A 1 95 ? -14.351 3.023 0.862 1.00 55.59 95 SER A N 1
ATOM 735 C CA . SER A 1 95 ? -15.483 3.941 1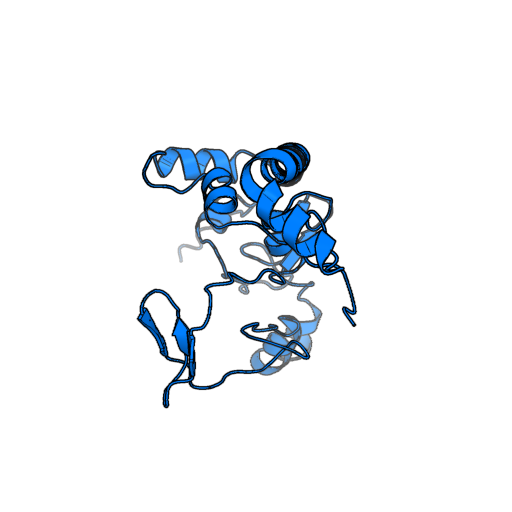.037 1.00 55.59 95 SER A CA 1
ATOM 736 C C . SER A 1 95 ? -16.739 3.129 1.359 1.00 55.59 95 SER A C 1
ATOM 738 O O . SER A 1 95 ? -17.009 2.108 0.720 1.00 55.59 95 SER A O 1
ATOM 740 N N . ALA A 1 96 ? -17.508 3.555 2.362 1.00 59.41 96 ALA A N 1
ATOM 741 C CA . ALA A 1 96 ? -18.759 2.889 2.707 1.00 59.41 96 ALA A CA 1
ATOM 742 C C . ALA A 1 96 ? -19.748 3.034 1.543 1.00 59.41 96 ALA A C 1
ATOM 744 O O . ALA A 1 96 ? -20.053 4.148 1.121 1.00 59.41 96 ALA A O 1
ATOM 745 N N . ILE A 1 97 ? -20.225 1.910 1.013 1.00 63.53 97 ILE A N 1
ATOM 746 C CA . ILE A 1 97 ? -21.184 1.877 -0.095 1.00 63.53 97 ILE A CA 1
ATOM 747 C C . ILE A 1 97 ? -22.588 1.950 0.497 1.00 63.53 97 ILE A C 1
ATOM 749 O O . ILE A 1 97 ? -22.939 1.138 1.352 1.00 63.53 97 ILE A O 1
ATOM 753 N N . GLU A 1 98 ? -23.374 2.918 0.040 1.00 74.06 98 GLU A N 1
ATOM 754 C CA . GLU A 1 98 ? -24.772 3.086 0.427 1.00 74.06 98 GLU A CA 1
ATOM 755 C C . GLU A 1 98 ? -25.683 2.194 -0.426 1.00 74.06 98 GLU A C 1
ATOM 757 O O . GLU A 1 98 ? -26.544 1.492 0.102 1.00 74.06 98 GLU A O 1
ATOM 762 N N . SER A 1 99 ? -25.502 2.213 -1.751 1.00 76.06 99 SER A N 1
ATOM 763 C CA . SER A 1 99 ? -26.376 1.494 -2.684 1.00 76.06 99 SER A CA 1
ATOM 764 C C . SER A 1 99 ? -25.726 1.232 -4.047 1.00 76.06 99 SER A C 1
ATOM 766 O O . SER A 1 99 ? -24.693 1.805 -4.396 1.00 76.06 99 SER A O 1
ATOM 768 N N . PHE A 1 100 ? -26.354 0.350 -4.826 1.00 75.06 100 PHE A N 1
ATOM 769 C CA . PHE A 1 100 ? -26.068 0.165 -6.249 1.00 75.06 100 PHE A CA 1
ATOM 770 C C . PHE A 1 100 ? -26.991 1.057 -7.065 1.00 75.06 100 PHE A C 1
ATOM 772 O O . PHE A 1 100 ? -28.187 1.134 -6.780 1.00 75.06 100 PHE A O 1
ATOM 779 N N . THR A 1 101 ? -26.434 1.726 -8.068 1.00 77.62 101 THR A N 1
ATOM 780 C CA . THR A 1 101 ? -27.193 2.510 -9.045 1.00 77.62 101 THR A CA 1
ATOM 781 C C . THR A 1 101 ? -27.227 1.758 -10.372 1.00 77.62 101 THR A C 1
ATOM 783 O O . THR A 1 101 ? -26.464 0.816 -10.581 1.00 77.62 101 THR A O 1
ATOM 786 N N . GLU A 1 102 ? -28.116 2.160 -11.281 1.00 76.88 102 GLU A N 1
ATOM 787 C CA . GLU A 1 102 ? -28.257 1.535 -12.607 1.00 76.88 102 GLU A CA 1
ATOM 788 C C . GLU A 1 102 ? -26.938 1.518 -13.404 1.00 76.88 102 GLU A C 1
ATOM 790 O O . GLU A 1 102 ? -26.706 0.600 -14.184 1.00 76.88 102 GLU A O 1
ATOM 795 N N . ASN A 1 103 ? -26.048 2.482 -13.136 1.00 74.06 103 ASN A N 1
ATOM 796 C CA . ASN A 1 103 ? -24.776 2.666 -13.835 1.00 74.06 103 ASN A CA 1
ATOM 797 C C . ASN A 1 103 ? -23.538 2.496 -12.921 1.00 74.06 103 ASN A C 1
ATOM 799 O O . ASN A 1 103 ? -22.433 2.869 -13.318 1.00 74.06 103 ASN A O 1
ATOM 803 N N . GLY A 1 104 ? -23.689 1.993 -11.684 1.00 72.00 104 GLY A N 1
ATOM 804 C CA . GLY A 1 104 ? -22.551 1.802 -10.775 1.00 72.00 104 GLY A CA 1
ATOM 805 C C . GLY A 1 104 ? -22.870 1.795 -9.275 1.00 72.00 104 GLY A C 1
ATOM 806 O O . GLY A 1 104 ? -23.686 1.014 -8.781 1.00 72.00 104 GLY A O 1
ATOM 807 N N . LEU A 1 105 ? -22.127 2.606 -8.519 1.00 72.56 105 LEU A N 1
ATOM 808 C CA . LEU A 1 105 ? -21.995 2.535 -7.060 1.00 72.56 105 LEU A CA 1
ATOM 809 C C . LEU A 1 105 ? -22.233 3.905 -6.419 1.00 72.56 105 LEU A C 1
ATOM 811 O O . LEU A 1 105 ? -21.569 4.862 -6.803 1.00 72.56 105 LEU A O 1
ATOM 815 N N . ARG A 1 106 ? -23.094 3.990 -5.398 1.00 74.88 106 ARG A N 1
ATOM 816 C CA . ARG A 1 106 ? -23.249 5.178 -4.542 1.00 74.88 106 ARG A CA 1
ATOM 817 C C . ARG A 1 106 ? -22.569 4.955 -3.194 1.00 74.88 106 ARG A C 1
ATOM 819 O O . ARG A 1 106 ? -22.826 3.947 -2.531 1.00 74.88 106 ARG A O 1
ATOM 826 N N . PHE A 1 107 ? -21.744 5.902 -2.767 1.00 75.19 107 PHE A N 1
ATOM 827 C CA . PHE A 1 107 ? -21.117 5.907 -1.446 1.00 75.19 107 PHE A CA 1
ATOM 828 C C . PHE A 1 107 ? -21.941 6.708 -0.428 1.00 75.19 107 PHE A C 1
ATOM 830 O O . PHE A 1 107 ? -22.767 7.537 -0.795 1.00 75.19 107 PHE A O 1
ATOM 837 N N . VAL A 1 108 ? -21.707 6.473 0.866 1.00 73.12 108 VAL A N 1
ATOM 838 C CA . VAL A 1 108 ? -22.421 7.131 1.984 1.00 73.12 108 VAL A CA 1
ATOM 839 C C . VAL A 1 108 ? -22.137 8.644 2.073 1.00 73.12 108 VAL A C 1
ATOM 841 O O . VAL A 1 108 ? -22.879 9.374 2.722 1.00 73.12 108 VAL A O 1
ATOM 844 N N . ASP A 1 109 ? -21.101 9.140 1.391 1.00 72.31 109 ASP A N 1
ATOM 845 C CA . ASP A 1 109 ? -20.855 10.578 1.191 1.00 72.31 109 ASP A CA 1
ATOM 846 C C . ASP A 1 109 ? -21.711 11.203 0.063 1.00 72.31 109 ASP A C 1
ATOM 848 O O . ASP A 1 109 ? -21.612 12.400 -0.205 1.00 72.31 109 ASP A O 1
ATOM 852 N N . GLY A 1 110 ? -22.567 10.407 -0.586 1.00 77.62 110 GLY A N 1
ATOM 853 C CA . GLY A 1 110 ? -23.446 10.806 -1.682 1.00 77.62 110 GLY A CA 1
ATOM 854 C C . GLY A 1 110 ? -22.800 10.760 -3.071 1.00 77.62 110 GLY A C 1
ATOM 855 O O . GLY A 1 110 ? -23.514 10.931 -4.062 1.00 77.62 110 GLY A O 1
ATOM 856 N N . THR A 1 111 ? -21.489 10.513 -3.175 1.00 73.62 111 THR A N 1
ATOM 857 C CA . THR A 1 111 ? -20.793 10.431 -4.468 1.00 73.62 111 THR A CA 1
ATOM 858 C C . THR A 1 111 ? -21.128 9.139 -5.219 1.00 73.62 111 THR A C 1
ATOM 860 O O . THR A 1 111 ? -21.468 8.115 -4.622 1.00 73.62 111 THR A O 1
ATOM 863 N N . GLU A 1 112 ? -21.041 9.183 -6.553 1.00 68.50 112 GLU A N 1
ATOM 864 C CA . GLU A 1 112 ? -21.266 8.025 -7.423 1.00 68.50 112 GLU A CA 1
ATOM 865 C C . GLU A 1 112 ? -20.019 7.671 -8.237 1.00 68.50 112 GLU A C 1
ATOM 867 O O . GLU A 1 112 ? -19.446 8.519 -8.923 1.00 68.50 112 GLU A O 1
ATOM 872 N N . LEU A 1 113 ? -19.644 6.391 -8.219 1.00 64.00 113 LEU A N 1
ATOM 873 C CA . LEU A 1 113 ? -18.662 5.798 -9.120 1.00 64.00 113 LEU A CA 1
ATOM 874 C C . LEU A 1 113 ? -19.399 5.032 -10.222 1.00 64.00 113 LEU A C 1
ATOM 876 O O . LEU A 1 113 ? -20.011 3.995 -9.963 1.00 64.00 113 LEU A O 1
ATOM 880 N N . GLN A 1 114 ? -19.315 5.545 -11.449 1.00 63.22 114 GLN A N 1
ATOM 881 C CA . GLN A 1 114 ? -19.787 4.856 -12.651 1.00 63.22 114 GLN A CA 1
ATOM 882 C C . GLN A 1 114 ? -18.934 3.600 -12.895 1.00 63.22 114 GLN A C 1
ATOM 884 O O . GLN A 1 114 ? -17.706 3.666 -12.793 1.00 63.22 114 GLN A O 1
ATOM 889 N N . ALA A 1 115 ? -19.567 2.464 -13.192 1.00 52.22 115 ALA A N 1
ATOM 890 C CA . ALA A 1 115 ? -18.878 1.196 -13.417 1.00 52.22 115 ALA A CA 1
ATOM 891 C C . ALA A 1 115 ? -19.693 0.248 -14.312 1.00 52.22 115 ALA A C 1
ATOM 893 O O . ALA A 1 115 ? -20.748 -0.234 -13.906 1.00 52.22 115 ALA A O 1
ATOM 894 N N . ASP A 1 116 ? -19.152 -0.100 -15.483 1.00 45.50 116 ASP A N 1
ATOM 895 C CA . ASP A 1 116 ? -19.787 -1.027 -16.434 1.00 45.50 116 ASP A CA 1
ATOM 896 C C . ASP A 1 116 ? -19.835 -2.480 -15.925 1.00 45.50 116 ASP A C 1
ATOM 898 O O . ASP A 1 116 ? -20.699 -3.264 -16.317 1.00 45.50 116 ASP A O 1
ATOM 902 N N . ILE A 1 117 ? -18.882 -2.869 -15.066 1.00 43.38 117 ILE A N 1
ATOM 903 C CA . ILE A 1 117 ? -18.774 -4.220 -14.501 1.00 43.38 117 ILE A CA 1
ATOM 904 C C . ILE A 1 117 ? -18.359 -4.141 -13.030 1.00 43.38 117 ILE A C 1
ATOM 906 O O . ILE A 1 117 ? -17.338 -3.546 -12.684 1.00 43.38 117 ILE A O 1
ATOM 910 N N . ILE A 1 118 ? -19.100 -4.842 -12.168 1.00 53.59 118 ILE A N 1
ATOM 911 C CA . ILE A 1 118 ? -18.804 -4.979 -10.738 1.00 53.59 118 ILE A CA 1
ATOM 912 C C . ILE A 1 118 ? -18.643 -6.476 -10.377 1.00 53.59 118 ILE A C 1
ATOM 914 O O . ILE A 1 118 ? -19.616 -7.213 -10.230 1.00 53.59 118 ILE A O 1
ATOM 918 N N . VAL A 1 119 ? -17.390 -6.938 -10.215 1.00 46.44 119 VAL A N 1
ATOM 919 C CA . VAL A 1 119 ? -17.002 -8.338 -9.892 1.00 46.44 119 VAL A CA 1
ATOM 920 C C . VAL A 1 119 ? -16.817 -8.598 -8.381 1.00 46.44 119 VAL A C 1
ATOM 922 O O . VAL A 1 119 ? -15.748 -8.318 -7.846 1.00 46.44 119 VAL A O 1
ATOM 925 N N . PHE A 1 120 ? -17.809 -9.176 -7.688 1.00 46.84 120 PHE A N 1
ATOM 926 C CA . PHE A 1 120 ? -17.797 -9.460 -6.231 1.00 46.84 120 PHE A CA 1
ATOM 927 C C . PHE A 1 120 ? -16.665 -10.429 -5.807 1.00 46.84 120 PHE A C 1
ATOM 929 O O . PHE A 1 120 ? -16.722 -11.611 -6.144 1.00 46.84 120 PHE A O 1
ATOM 936 N N . VAL A 1 121 ? -15.675 -9.984 -5.008 1.00 43.09 121 VAL A N 1
ATOM 937 C CA . VAL A 1 121 ? -14.518 -10.827 -4.582 1.00 43.09 121 VAL A CA 1
ATOM 938 C C . VAL A 1 121 ? -14.497 -11.177 -3.082 1.00 43.09 121 VAL A C 1
ATOM 940 O O . VAL A 1 121 ? -13.521 -11.729 -2.573 1.00 43.09 121 VAL A O 1
ATOM 943 N N . THR A 1 122 ? -15.584 -10.945 -2.341 1.00 47.25 122 THR A N 1
ATOM 944 C CA . THR A 1 122 ? -15.773 -11.589 -1.029 1.00 47.25 122 THR A CA 1
ATOM 945 C C . THR A 1 122 ? -17.155 -12.212 -0.913 1.00 47.25 122 THR A C 1
ATOM 947 O O . THR A 1 122 ? -18.120 -11.741 -1.506 1.00 47.25 122 THR A O 1
ATOM 950 N N . GLY A 1 123 ? -17.272 -13.250 -0.084 1.00 36.44 123 GLY A N 1
ATOM 951 C CA . GLY A 1 123 ? -18.555 -13.897 0.194 1.00 36.44 123 GLY A CA 1
ATOM 952 C C . GLY A 1 123 ? -19.549 -13.059 1.008 1.00 36.44 123 GLY A C 1
ATOM 953 O O . GLY A 1 123 ? -20.485 -13.656 1.518 1.00 36.44 123 GLY A O 1
ATOM 954 N N . HIS A 1 124 ? -19.325 -11.749 1.204 1.00 35.00 124 HIS A N 1
ATOM 955 C CA . HIS A 1 124 ? -20.227 -10.845 1.941 1.00 35.00 124 HIS A CA 1
ATOM 956 C C . HIS A 1 124 ? -20.012 -9.332 1.647 1.00 35.00 124 HIS A C 1
ATOM 958 O O . HIS A 1 124 ? -20.298 -8.501 2.505 1.00 35.00 124 HIS A O 1
ATOM 964 N N . GLY A 1 125 ? -19.502 -8.932 0.473 1.00 31.39 125 GLY A N 1
ATOM 965 C CA . GLY A 1 125 ? -19.238 -7.512 0.167 1.00 31.39 125 GLY A CA 1
ATOM 966 C C . GLY A 1 125 ? -18.112 -7.285 -0.848 1.00 31.39 125 GLY A C 1
ATOM 967 O O . GLY A 1 125 ? -17.633 -8.239 -1.458 1.00 31.39 125 GLY A O 1
ATOM 968 N N . LEU A 1 126 ? -17.698 -6.030 -1.057 1.00 38.16 126 LEU A N 1
ATOM 969 C CA . LEU A 1 126 ? -17.524 -5.551 -2.433 1.00 38.16 126 LEU A CA 1
ATOM 970 C C . LEU A 1 126 ? -16.093 -5.475 -3.050 1.00 38.16 126 LEU A C 1
ATOM 972 O O . LEU A 1 126 ? -15.326 -6.430 -2.940 1.00 38.16 126 LEU A O 1
ATOM 976 N N . ILE A 1 127 ? -15.848 -4.468 -3.904 1.00 40.59 127 ILE A N 1
ATOM 977 C CA . ILE A 1 127 ? -15.128 -4.539 -5.206 1.00 40.59 127 ILE A CA 1
ATOM 978 C C . ILE A 1 127 ? -14.254 -3.253 -5.341 1.00 40.59 127 ILE A C 1
ATOM 980 O O . ILE A 1 127 ? -14.558 -2.277 -4.664 1.00 40.59 127 ILE A O 1
ATOM 984 N N . ILE A 1 128 ? -13.149 -3.126 -6.101 1.00 30.89 128 ILE A N 1
ATOM 985 C CA . ILE A 1 128 ? -12.658 -3.820 -7.315 1.00 30.89 128 ILE A CA 1
ATOM 986 C C . ILE A 1 128 ? -11.214 -4.337 -7.183 1.00 30.89 128 ILE A C 1
ATOM 988 O O . ILE A 1 128 ? -10.422 -3.799 -6.414 1.00 30.89 128 ILE A O 1
ATOM 992 N N . ALA A 1 129 ? -10.847 -5.329 -8.006 1.00 28.66 129 ALA A N 1
ATOM 993 C CA . ALA A 1 129 ? -9.456 -5.665 -8.308 1.00 28.66 129 ALA A CA 1
ATOM 994 C C . ALA A 1 129 ? -9.285 -6.113 -9.772 1.00 28.66 129 ALA A C 1
ATOM 996 O O . ALA A 1 129 ? -9.686 -7.218 -10.138 1.00 28.66 129 ALA A O 1
ATOM 997 N N . TYR A 1 130 ? -8.605 -5.298 -10.585 1.00 33.00 130 TYR A N 1
ATOM 998 C CA . TYR A 1 130 ? -7.916 -5.817 -11.765 1.00 33.00 130 TYR A CA 1
ATOM 999 C C . TYR A 1 130 ? -6.750 -6.676 -11.277 1.00 33.00 130 TYR A C 1
ATOM 1001 O O . TYR A 1 130 ? -5.704 -6.152 -10.892 1.00 33.00 130 TYR A O 1
ATOM 1009 N N . SER A 1 131 ? -6.902 -8.000 -11.317 1.00 34.66 131 SER A N 1
ATOM 1010 C CA . SER A 1 131 ? -5.716 -8.824 -11.509 1.00 34.66 131 SER A CA 1
ATOM 1011 C C . SER A 1 131 ? -5.312 -8.627 -12.961 1.00 34.66 131 SER A C 1
ATOM 1013 O O . SER A 1 131 ? -5.882 -9.256 -13.851 1.00 34.66 131 SER A O 1
ATOM 1015 N N . TYR A 1 132 ? -4.313 -7.778 -13.202 1.00 45.25 132 TYR A N 1
ATOM 1016 C CA . TYR A 1 132 ? -3.446 -8.043 -14.342 1.00 45.25 132 TYR A CA 1
ATOM 1017 C C . TYR A 1 132 ? -3.018 -9.515 -14.229 1.00 45.25 132 TYR A C 1
ATOM 1019 O O . TYR A 1 132 ? -2.711 -9.994 -13.127 1.00 45.25 132 TYR A O 1
ATOM 1027 N N . GLY A 1 133 ? -3.073 -10.248 -15.342 1.00 52.78 133 GLY A N 1
ATOM 1028 C CA . GLY A 1 133 ? -2.414 -11.549 -15.432 1.00 52.78 133 GLY A CA 1
ATOM 1029 C C . GLY A 1 133 ? -0.904 -11.381 -15.261 1.00 52.78 133 GLY A C 1
ATOM 1030 O O . GLY A 1 133 ? -0.410 -10.297 -14.927 1.00 52.78 133 GLY A O 1
ATOM 1031 N N . ASP A 1 134 ? -0.128 -12.424 -15.542 1.00 66.62 134 ASP A N 1
ATOM 1032 C CA . ASP A 1 134 ? 1.288 -12.156 -15.747 1.00 66.62 134 ASP A CA 1
ATOM 1033 C C . ASP A 1 134 ? 1.414 -11.222 -16.965 1.00 66.62 134 ASP A C 1
ATOM 1035 O O . ASP A 1 134 ? 0.785 -11.450 -17.998 1.00 66.62 134 ASP A O 1
ATOM 1039 N N . HIS A 1 135 ? 2.208 -10.151 -16.872 1.00 70.25 135 HIS A N 1
ATOM 1040 C CA . HIS A 1 135 ? 2.405 -9.237 -18.006 1.00 70.25 135 HIS A CA 1
ATOM 1041 C C . HIS A 1 135 ? 2.985 -9.981 -19.226 1.00 70.25 135 HIS A C 1
ATOM 1043 O O . HIS A 1 135 ? 2.823 -9.543 -20.365 1.00 70.25 135 HIS A O 1
ATOM 1049 N N . ARG A 1 136 ? 3.627 -11.133 -18.988 1.00 74.81 136 ARG A N 1
ATOM 1050 C CA . ARG A 1 136 ? 4.113 -12.064 -20.009 1.00 74.81 136 ARG A CA 1
ATOM 1051 C C . ARG A 1 136 ? 2.988 -12.733 -20.803 1.00 74.81 136 ARG A C 1
ATOM 1053 O O . ARG A 1 136 ? 3.221 -13.090 -21.950 1.00 74.81 136 ARG A O 1
ATOM 1060 N N . ASP A 1 137 ? 1.782 -12.864 -20.251 1.00 78.44 137 ASP A N 1
ATOM 1061 C CA . ASP A 1 137 ? 0.635 -13.432 -20.968 1.00 78.44 137 ASP A CA 1
ATOM 1062 C C . ASP A 1 137 ? 0.101 -12.446 -22.015 1.00 78.44 137 ASP A C 1
ATOM 1064 O O . ASP A 1 137 ? -0.054 -12.814 -23.176 1.00 78.44 137 ASP A O 1
ATOM 1068 N N . PHE A 1 138 ? -0.036 -11.168 -21.646 1.00 75.31 138 PHE A N 1
ATOM 1069 C CA . PHE A 1 138 ? -0.330 -10.087 -22.595 1.00 75.31 138 PHE A CA 1
ATOM 1070 C C . PHE A 1 138 ? 0.768 -9.948 -23.665 1.00 75.31 138 PHE A C 1
ATOM 1072 O O . PHE A 1 138 ? 0.481 -9.835 -24.854 1.00 75.31 138 PHE A O 1
ATOM 1079 N N . MET A 1 139 ? 2.045 -10.023 -23.272 1.00 77.75 139 MET A N 1
ATOM 1080 C CA . MET A 1 139 ? 3.149 -9.972 -24.240 1.00 77.75 139 MET A CA 1
ATOM 1081 C C . MET A 1 139 ? 3.207 -11.193 -25.162 1.00 77.75 139 MET A C 1
ATOM 1083 O O . MET A 1 139 ? 3.660 -11.063 -26.295 1.00 77.75 139 MET A O 1
ATOM 1087 N N . ARG A 1 140 ? 2.731 -12.365 -24.725 1.00 84.00 140 ARG A N 1
ATOM 1088 C CA . ARG A 1 140 ? 2.616 -13.550 -25.587 1.00 84.00 140 ARG A CA 1
ATOM 1089 C C . ARG A 1 140 ? 1.567 -13.346 -26.674 1.00 84.00 140 ARG A C 1
ATOM 1091 O O . ARG A 1 140 ? 1.802 -13.743 -27.809 1.00 84.00 140 ARG A O 1
ATOM 1098 N N . GLU A 1 141 ? 0.450 -12.706 -26.338 1.00 80.50 141 GLU A N 1
ATOM 1099 C CA . GLU A 1 141 ? -0.616 -12.373 -27.287 1.00 80.50 141 GLU A CA 1
ATOM 1100 C C . GLU A 1 141 ? -0.165 -11.325 -28.320 1.00 80.50 141 GLU A C 1
ATOM 1102 O O . GLU A 1 141 ? -0.389 -11.505 -29.515 1.00 80.50 141 GLU A O 1
ATOM 1107 N N . VAL A 1 142 ? 0.516 -10.260 -27.880 1.00 82.31 142 VAL A N 1
ATOM 1108 C CA . VAL A 1 142 ? 0.891 -9.126 -28.750 1.00 82.31 142 VAL A CA 1
ATOM 1109 C C . VAL A 1 142 ? 2.209 -9.347 -29.504 1.00 82.31 142 VAL A C 1
ATOM 1111 O O . VAL A 1 142 ? 2.325 -8.963 -30.667 1.00 82.31 142 VAL A O 1
ATOM 1114 N N . CYS A 1 143 ? 3.216 -9.937 -28.857 1.00 83.44 143 CYS A N 1
ATOM 1115 C CA . CYS A 1 143 ? 4.586 -10.047 -29.376 1.00 83.44 143 CYS A CA 1
ATOM 1116 C C . CYS A 1 143 ? 5.045 -11.496 -29.625 1.00 83.44 143 CYS A C 1
ATOM 1118 O O . CYS A 1 143 ? 6.154 -11.706 -30.118 1.00 83.44 143 CYS A O 1
ATOM 1120 N N . GLY A 1 144 ? 4.216 -12.492 -29.300 1.00 86.56 144 GLY A N 1
ATOM 1121 C CA . GLY A 1 144 ? 4.528 -13.913 -29.459 1.00 86.56 144 GLY A CA 1
ATOM 1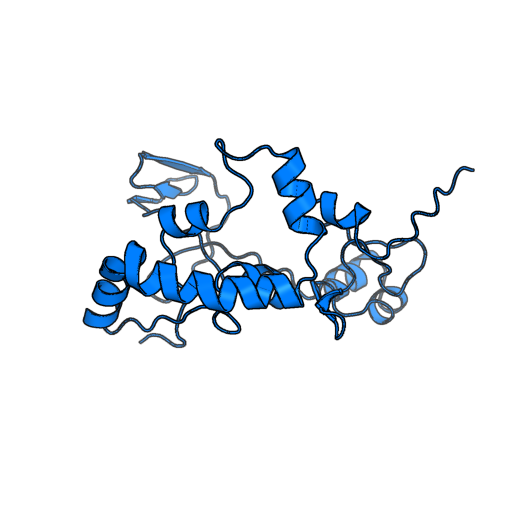122 C C . GLY A 1 144 ? 5.401 -14.504 -28.343 1.00 86.56 144 GLY A C 1
ATOM 1123 O O . GLY A 1 144 ? 6.045 -13.802 -27.558 1.00 86.56 144 GLY A O 1
ATOM 1124 N N . ASP A 1 145 ? 5.445 -15.839 -28.286 1.00 88.75 145 ASP A N 1
ATOM 1125 C CA . ASP A 1 145 ? 6.182 -16.600 -27.263 1.00 88.75 145 ASP A CA 1
ATOM 1126 C C . ASP A 1 145 ? 7.689 -16.294 -27.217 1.00 88.75 145 ASP A C 1
ATOM 1128 O O . ASP A 1 145 ? 8.291 -16.294 -26.140 1.00 88.75 145 ASP A O 1
ATOM 1132 N N . GLU A 1 146 ? 8.320 -16.005 -28.360 1.00 88.50 146 GLU A N 1
ATOM 1133 C CA . GLU A 1 146 ? 9.762 -15.724 -28.409 1.00 88.50 146 GLU A CA 1
ATOM 1134 C C . GLU A 1 146 ? 10.127 -14.439 -27.649 1.00 88.50 146 GLU A C 1
ATOM 1136 O O . GLU A 1 146 ? 11.161 -14.380 -26.987 1.00 88.50 146 GLU A O 1
ATOM 1141 N N . VAL A 1 147 ? 9.268 -13.417 -27.700 1.00 85.69 147 VAL A N 1
ATOM 1142 C CA . VAL A 1 147 ? 9.458 -12.175 -26.940 1.00 85.69 147 VAL A CA 1
ATOM 1143 C C . VAL A 1 147 ? 9.038 -12.385 -25.485 1.00 85.69 147 VAL A C 1
ATOM 1145 O O . VAL A 1 147 ? 9.807 -12.081 -24.575 1.00 85.69 147 VAL A O 1
ATOM 1148 N N . ALA A 1 148 ? 7.864 -12.978 -25.249 1.00 85.19 148 ALA A N 1
ATOM 1149 C CA . ALA A 1 148 ? 7.325 -13.190 -23.905 1.00 85.19 148 ALA A CA 1
ATOM 1150 C C . ALA A 1 148 ? 8.209 -14.077 -23.007 1.00 85.19 148 ALA A C 1
ATOM 1152 O O . ALA A 1 148 ? 8.262 -13.865 -21.795 1.00 85.19 148 ALA A O 1
ATOM 1153 N N . SER A 1 149 ? 8.926 -15.047 -23.584 1.00 86.81 149 SER A N 1
ATOM 1154 C CA . SER A 1 149 ? 9.844 -15.933 -22.850 1.00 86.81 149 SER A CA 1
ATOM 1155 C C . SER A 1 149 ? 11.130 -15.251 -22.367 1.00 86.81 149 SER A C 1
ATOM 1157 O O . SER A 1 149 ? 11.719 -15.708 -21.388 1.00 86.81 149 SER A O 1
ATOM 1159 N N . LYS A 1 150 ? 11.549 -14.148 -23.005 1.00 85.19 150 LYS A N 1
ATOM 1160 C CA . LYS A 1 150 ? 12.728 -13.351 -22.612 1.00 85.19 150 LYS A CA 1
ATOM 1161 C C . LYS A 1 150 ? 12.424 -12.377 -21.468 1.00 85.19 150 LYS A C 1
ATOM 1163 O O . LYS A 1 150 ? 13.336 -11.927 -20.776 1.00 85.19 150 LYS A O 1
ATOM 1168 N N . ILE A 1 151 ? 11.146 -12.057 -21.261 1.00 84.06 151 ILE A N 1
ATOM 1169 C CA . ILE A 1 151 ? 10.695 -11.079 -20.272 1.00 84.06 151 ILE A CA 1
ATOM 1170 C C . ILE A 1 151 ? 10.660 -11.732 -18.873 1.00 84.06 151 ILE A C 1
ATOM 1172 O O . ILE A 1 151 ? 10.037 -12.785 -18.705 1.00 84.06 151 ILE A O 1
ATOM 1176 N N . PRO A 1 152 ? 11.308 -11.150 -17.842 1.00 77.94 152 PRO A N 1
ATOM 1177 C CA . PRO A 1 152 ? 11.214 -11.635 -16.468 1.00 77.94 152 PRO A CA 1
ATOM 1178 C C . PRO A 1 152 ? 9.836 -11.303 -15.877 1.00 77.94 152 PRO A C 1
ATOM 1180 O O . PRO A 1 152 ? 9.035 -10.596 -16.484 1.00 77.94 152 PRO A O 1
ATOM 1183 N N . ARG A 1 153 ? 9.545 -11.766 -14.655 1.00 78.75 153 ARG A N 1
ATOM 1184 C CA . ARG A 1 153 ? 8.339 -11.323 -13.935 1.00 78.75 153 ARG A CA 1
ATOM 1185 C C . ARG A 1 153 ? 8.322 -9.790 -13.864 1.00 78.75 153 ARG A C 1
ATOM 1187 O O . ARG A 1 153 ? 9.216 -9.195 -13.271 1.00 78.75 153 ARG A O 1
ATOM 1194 N N . VAL A 1 154 ? 7.293 -9.167 -14.428 1.00 76.38 154 VAL A N 1
ATOM 1195 C CA . VAL A 1 154 ? 7.070 -7.721 -14.309 1.00 76.38 154 VAL A CA 1
ATOM 1196 C C . VAL A 1 154 ? 6.336 -7.446 -12.998 1.00 76.38 154 VAL A C 1
ATOM 1198 O O . VAL A 1 154 ? 5.353 -8.119 -12.680 1.00 76.38 154 VAL A O 1
ATOM 1201 N N . TRP A 1 155 ? 6.806 -6.437 -12.263 1.00 72.94 155 TRP A N 1
ATOM 1202 C CA . TRP A 1 155 ? 6.387 -6.097 -10.898 1.00 72.94 155 TRP A CA 1
ATOM 1203 C C . TRP A 1 155 ? 6.800 -7.109 -9.816 1.00 72.94 155 TRP A C 1
ATOM 1205 O O . TRP A 1 155 ? 7.079 -8.283 -10.063 1.00 72.94 155 TRP A O 1
ATOM 1215 N N . GLY A 1 156 ? 6.828 -6.636 -8.571 1.00 74.94 156 GLY A N 1
ATOM 1216 C CA . GLY A 1 156 ? 7.570 -7.266 -7.484 1.00 74.94 156 GLY A CA 1
ATOM 1217 C C . GLY A 1 156 ? 8.986 -6.699 -7.393 1.00 74.94 156 GLY A C 1
ATOM 1218 O O . GLY A 1 156 ? 9.336 -5.766 -8.119 1.00 74.94 156 GLY A O 1
ATOM 1219 N N . LEU A 1 157 ? 9.786 -7.254 -6.484 1.00 77.81 157 LEU A N 1
ATOM 1220 C CA . LEU A 1 157 ? 11.114 -6.747 -6.143 1.00 77.81 157 LEU A CA 1
ATOM 1221 C C . LEU A 1 157 ? 12.202 -7.784 -6.428 1.00 77.81 157 LEU A C 1
ATOM 1223 O O . LEU A 1 157 ? 11.977 -8.972 -6.195 1.00 77.81 157 LEU A O 1
ATOM 1227 N N . ASP A 1 158 ? 13.359 -7.320 -6.897 1.00 79.38 158 ASP A N 1
ATOM 1228 C CA . ASP A 1 158 ? 14.596 -8.105 -6.983 1.00 79.38 158 ASP A CA 1
ATOM 1229 C C . ASP A 1 158 ? 15.361 -8.140 -5.640 1.00 79.38 158 ASP A C 1
ATOM 1231 O O . ASP A 1 158 ? 14.945 -7.541 -4.642 1.00 79.38 158 ASP A O 1
ATOM 1235 N N . ASP A 1 159 ? 16.500 -8.838 -5.621 1.00 78.44 159 ASP A N 1
ATOM 1236 C CA . ASP A 1 159 ? 17.377 -8.961 -4.448 1.00 78.44 159 ASP A CA 1
ATOM 1237 C C . ASP A 1 159 ? 18.025 -7.622 -4.026 1.00 78.44 159 ASP A C 1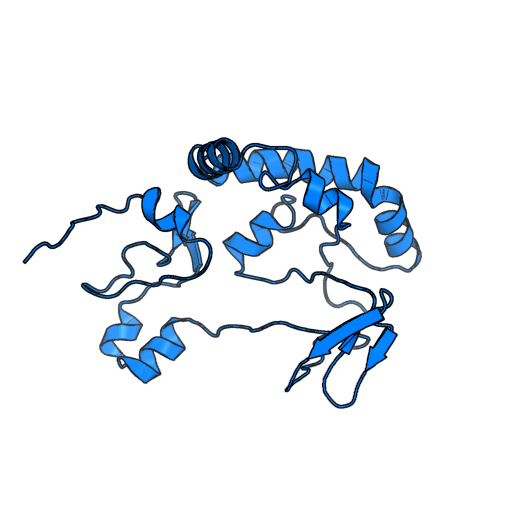
ATOM 1239 O O . ASP A 1 159 ? 18.408 -7.462 -2.865 1.00 78.44 159 ASP A O 1
ATOM 1243 N N . GLU A 1 160 ? 18.100 -6.625 -4.923 1.00 76.00 160 GLU A N 1
ATOM 1244 C CA . GLU A 1 160 ? 18.496 -5.243 -4.593 1.00 76.00 160 GLU A CA 1
ATOM 1245 C C . GLU A 1 160 ? 17.322 -4.418 -4.007 1.00 76.00 160 GLU A C 1
ATOM 1247 O O . GLU A 1 160 ? 17.490 -3.258 -3.612 1.00 76.00 160 GLU A O 1
ATOM 1252 N N . GLY A 1 161 ? 16.119 -4.998 -3.933 1.00 72.94 161 GLY A N 1
ATOM 1253 C CA . GLY A 1 161 ? 14.897 -4.345 -3.472 1.00 72.94 161 GLY A CA 1
ATOM 1254 C C . GLY A 1 161 ? 14.292 -3.375 -4.490 1.00 72.94 161 GLY A C 1
ATOM 1255 O O . GLY A 1 161 ? 13.594 -2.445 -4.090 1.00 72.94 161 GLY A O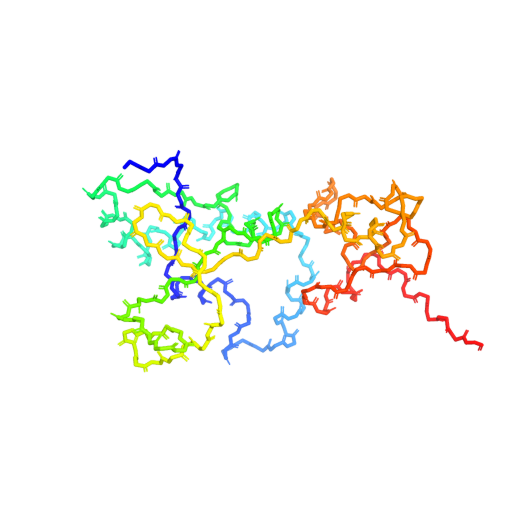 1
ATOM 1256 N N . GLN A 1 162 ? 14.564 -3.550 -5.782 1.00 75.00 162 GLN A N 1
ATOM 1257 C CA . GLN A 1 162 ? 14.109 -2.678 -6.865 1.00 75.00 162 GLN A CA 1
ATOM 1258 C C . GLN A 1 162 ? 12.982 -3.322 -7.679 1.00 75.00 162 GLN A C 1
ATOM 1260 O O . GLN A 1 162 ? 12.882 -4.542 -7.764 1.00 75.00 162 GLN A O 1
ATOM 1265 N N . THR A 1 163 ? 12.125 -2.511 -8.308 1.00 74.00 163 THR A N 1
ATOM 1266 C CA . THR A 1 163 ? 10.986 -3.025 -9.087 1.00 74.00 163 THR A CA 1
ATOM 1267 C C . THR A 1 163 ? 11.429 -3.724 -10.373 1.00 74.00 163 THR A C 1
ATOM 1269 O O . THR A 1 163 ? 12.094 -3.113 -11.213 1.00 74.00 163 THR A O 1
ATOM 1272 N N . VAL A 1 164 ? 11.025 -4.985 -10.553 1.00 78.12 164 VAL A N 1
ATOM 1273 C CA . VAL A 1 164 ? 11.441 -5.820 -11.696 1.00 78.12 164 VAL A CA 1
ATOM 1274 C C . VAL A 1 164 ? 10.675 -5.447 -12.968 1.00 78.12 164 VAL A C 1
ATOM 1276 O O . VAL A 1 164 ? 9.448 -5.324 -12.952 1.00 78.12 164 VAL A O 1
ATOM 1279 N N . GLY A 1 165 ? 11.402 -5.246 -14.074 1.00 74.75 165 GLY A N 1
ATOM 1280 C CA . GLY A 1 165 ? 10.873 -4.961 -15.419 1.00 74.75 165 GLY A CA 1
ATOM 1281 C C . GLY A 1 165 ? 10.173 -3.604 -15.601 1.00 74.75 165 GLY A C 1
ATOM 1282 O O . GLY A 1 165 ? 10.032 -3.139 -16.727 1.00 74.75 165 GLY A O 1
ATOM 1283 N N . MET A 1 166 ? 9.759 -2.955 -14.511 1.00 78.75 166 MET A N 1
ATOM 1284 C CA . MET A 1 166 ? 9.015 -1.698 -14.519 1.00 78.75 166 MET A CA 1
ATOM 1285 C C . MET A 1 166 ? 9.966 -0.498 -14.539 1.00 78.75 166 MET A C 1
ATOM 1287 O O . MET A 1 166 ? 10.808 -0.366 -13.649 1.00 78.75 166 MET A O 1
ATOM 1291 N N . TRP A 1 167 ? 9.842 0.352 -15.562 1.00 75.25 167 TRP A N 1
ATOM 1292 C CA . TRP A 1 167 ? 10.752 1.465 -15.876 1.00 75.25 167 TRP A CA 1
ATOM 1293 C C . TRP A 1 167 ? 12.241 1.080 -15.970 1.00 75.25 167 TRP A C 1
ATOM 1295 O O . TRP A 1 167 ? 13.122 1.925 -15.839 1.00 75.25 167 TRP A O 1
ATOM 1305 N N . ARG A 1 168 ? 12.545 -0.203 -16.187 1.00 76.81 168 ARG A N 1
ATOM 1306 C CA . ARG A 1 168 ? 13.903 -0.759 -16.283 1.00 76.81 168 ARG A CA 1
ATOM 1307 C C . ARG A 1 168 ? 13.982 -1.722 -17.465 1.00 76.81 168 ARG A C 1
ATOM 1309 O O . ARG A 1 168 ? 12.969 -2.038 -18.083 1.00 76.81 168 ARG A O 1
ATOM 1316 N N . TYR A 1 169 ? 15.188 -2.193 -17.779 1.00 81.38 169 TYR A N 1
ATOM 1317 C CA . TYR A 1 169 ? 15.372 -3.227 -18.793 1.00 81.38 169 TYR A CA 1
ATOM 1318 C C . TYR A 1 169 ? 14.542 -4.473 -18.459 1.00 81.38 169 TYR A C 1
ATOM 1320 O O . TYR A 1 169 ? 14.637 -5.009 -17.353 1.00 81.38 169 TYR A O 1
ATOM 1328 N N . CYS A 1 170 ? 13.731 -4.921 -19.417 1.00 79.81 170 CYS A N 1
ATOM 1329 C CA . CYS A 1 170 ? 12.798 -6.031 -19.243 1.00 79.81 170 CYS A CA 1
ATOM 1330 C C . CYS A 1 170 ? 13.228 -7.308 -19.988 1.00 79.81 170 CYS A C 1
ATOM 1332 O O . CYS A 1 170 ? 12.387 -8.133 -20.313 1.00 79.81 170 CYS A O 1
ATOM 1334 N N . GLY A 1 171 ? 14.525 -7.482 -20.266 1.00 79.31 171 GLY A N 1
ATOM 1335 C CA . GLY A 1 171 ? 15.047 -8.670 -20.961 1.00 79.31 171 GLY A CA 1
ATOM 1336 C C . GLY A 1 171 ? 14.901 -8.642 -22.487 1.00 79.31 171 GLY A C 1
ATOM 1337 O O . GLY A 1 171 ? 15.269 -9.611 -23.146 1.00 79.31 171 GLY A O 1
ATOM 1338 N N . HIS A 1 172 ? 14.385 -7.548 -23.055 1.00 82.88 172 HIS A N 1
ATOM 1339 C CA . HIS A 1 172 ? 14.264 -7.352 -24.496 1.00 82.88 172 HIS A CA 1
ATOM 1340 C C . HIS A 1 172 ? 14.639 -5.919 -24.884 1.00 82.88 172 HIS A C 1
ATOM 1342 O O . HIS A 1 172 ? 14.183 -4.953 -24.268 1.00 82.88 172 HIS A O 1
ATOM 1348 N N . ASP A 1 173 ? 15.451 -5.774 -25.928 1.00 83.88 173 ASP A N 1
ATOM 1349 C CA . ASP A 1 173 ? 15.893 -4.472 -26.426 1.00 83.88 173 ASP A CA 1
ATOM 1350 C C . ASP A 1 173 ? 14.736 -3.746 -27.130 1.00 83.88 173 ASP A C 1
ATOM 1352 O O . ASP A 1 173 ? 13.951 -4.358 -27.855 1.00 83.88 173 ASP A O 1
ATOM 1356 N N . GLY A 1 174 ? 14.592 -2.440 -26.895 1.00 82.69 174 GLY A N 1
ATOM 1357 C CA . GLY A 1 174 ? 13.497 -1.640 -27.460 1.00 82.69 174 GLY A CA 1
ATOM 1358 C C . GLY A 1 174 ? 12.113 -1.866 -26.830 1.00 82.69 174 GLY A C 1
ATOM 1359 O O . GLY A 1 174 ? 11.144 -1.288 -27.315 1.00 82.69 174 GLY A O 1
ATOM 1360 N N . LEU A 1 175 ? 12.005 -2.666 -25.760 1.00 81.50 175 LEU A N 1
ATOM 1361 C CA . LEU A 1 175 ? 10.763 -2.882 -25.013 1.00 81.50 175 LEU A CA 1
ATOM 1362 C C . LEU A 1 175 ? 10.905 -2.402 -23.562 1.00 81.50 175 LEU A C 1
ATOM 1364 O O . LEU A 1 175 ? 11.871 -2.730 -22.870 1.00 81.50 175 LEU A O 1
ATOM 1368 N N . TRP A 1 176 ? 9.904 -1.663 -23.080 1.00 80.31 176 TRP A N 1
ATOM 1369 C CA . TRP A 1 176 ? 9.847 -1.153 -21.709 1.00 80.31 176 TRP A CA 1
ATOM 1370 C C . TRP A 1 176 ? 8.421 -1.194 -21.166 1.00 80.31 176 TRP A C 1
ATOM 1372 O O . TRP A 1 176 ? 7.473 -0.850 -21.870 1.00 80.31 176 TRP A O 1
ATOM 1382 N N . PHE A 1 177 ? 8.273 -1.550 -19.889 1.00 77.56 177 PHE A N 1
ATOM 1383 C CA . PHE A 1 177 ? 7.009 -1.404 -19.170 1.00 77.56 177 PHE A CA 1
ATOM 1384 C C . PHE A 1 177 ? 6.985 -0.058 -18.443 1.00 77.56 177 PHE A C 1
ATOM 1386 O O . PHE A 1 177 ? 7.849 0.222 -17.611 1.00 77.56 177 PHE A O 1
ATOM 1393 N N . ALA A 1 178 ? 5.985 0.759 -18.764 1.00 74.50 178 ALA A N 1
ATOM 1394 C CA . ALA A 1 178 ? 5.813 2.128 -18.289 1.00 74.50 178 ALA A CA 1
ATOM 1395 C C . ALA A 1 178 ? 4.458 2.268 -17.570 1.00 74.50 178 ALA A C 1
ATOM 1397 O O . ALA A 1 178 ? 3.491 2.778 -18.128 1.00 74.50 178 ALA A O 1
ATOM 1398 N N . ASN A 1 179 ? 4.367 1.740 -16.346 1.00 65.38 179 ASN A N 1
ATOM 1399 C CA . ASN A 1 179 ? 3.146 1.721 -15.532 1.00 65.38 179 ASN A CA 1
ATOM 1400 C C . ASN A 1 179 ? 3.432 2.250 -14.110 1.00 65.38 179 ASN A C 1
ATOM 1402 O O . ASN A 1 179 ? 4.554 2.165 -13.599 1.00 65.38 179 ASN A O 1
ATOM 1406 N N . GLY A 1 180 ? 2.418 2.813 -13.458 1.00 64.25 180 GLY A N 1
ATOM 1407 C CA . GLY A 1 180 ? 2.554 3.515 -12.184 1.00 64.25 180 GLY A CA 1
ATOM 1408 C C . GLY A 1 180 ? 3.234 4.886 -12.313 1.00 64.25 180 GLY A C 1
ATOM 1409 O O . GLY A 1 180 ? 3.127 5.568 -13.327 1.00 64.25 180 GLY A O 1
ATOM 1410 N N . ILE A 1 181 ? 3.909 5.313 -11.244 1.00 64.06 181 ILE A N 1
ATOM 1411 C CA . ILE A 1 181 ? 4.391 6.692 -11.077 1.00 64.06 181 ILE A CA 1
ATOM 1412 C C . ILE A 1 181 ? 5.624 6.962 -11.956 1.00 64.06 181 ILE A C 1
ATOM 1414 O O . ILE A 1 181 ? 6.697 6.416 -11.691 1.00 64.06 181 ILE A O 1
ATOM 1418 N N . LEU A 1 182 ? 5.477 7.863 -12.937 1.00 59.19 182 LEU A N 1
ATOM 1419 C CA . LEU A 1 182 ? 6.508 8.254 -13.913 1.00 59.19 182 LEU A CA 1
ATOM 1420 C C . LEU A 1 182 ? 7.854 8.621 -13.271 1.00 59.19 182 LEU A C 1
ATOM 1422 O O . LEU A 1 182 ? 8.890 8.206 -13.768 1.00 59.19 182 LEU A O 1
ATOM 1426 N N . HIS A 1 183 ? 7.855 9.322 -12.134 1.00 63.03 183 HIS A N 1
ATOM 1427 C CA . HIS A 1 183 ? 9.072 9.729 -11.416 1.00 63.03 183 HIS A CA 1
ATOM 1428 C C . HIS A 1 183 ? 10.060 8.566 -11.153 1.00 63.03 183 HIS A C 1
ATOM 1430 O O . HIS A 1 183 ? 11.276 8.765 -11.133 1.00 63.03 183 HIS A O 1
ATOM 1436 N N . ARG A 1 184 ? 9.571 7.320 -11.048 1.00 59.56 184 ARG A N 1
ATOM 1437 C CA . ARG A 1 184 ? 10.415 6.122 -10.886 1.00 59.56 184 ARG A CA 1
ATOM 1438 C C . ARG A 1 184 ? 11.312 5.823 -12.091 1.00 59.56 184 ARG A C 1
ATOM 1440 O O . ARG A 1 184 ? 12.346 5.183 -11.900 1.00 59.56 184 ARG A O 1
ATOM 1447 N N . SER A 1 185 ? 10.983 6.308 -13.291 1.00 55.66 185 SER A N 1
ATOM 1448 C CA . SER A 1 185 ? 11.851 6.172 -14.466 1.00 55.66 185 SER A CA 1
ATOM 1449 C C . SER A 1 185 ? 13.173 6.906 -14.309 1.00 55.66 185 SER A C 1
ATOM 1451 O O . SER A 1 185 ? 14.182 6.460 -14.838 1.00 55.66 185 SER A O 1
ATOM 1453 N N . CYS A 1 186 ? 13.182 8.017 -13.574 1.00 51.66 186 CYS A N 1
ATOM 1454 C CA . CYS A 1 186 ? 14.341 8.898 -13.469 1.00 51.66 186 CYS A CA 1
ATOM 1455 C C . CYS A 1 186 ? 15.405 8.403 -12.470 1.00 51.66 186 CYS A C 1
ATOM 1457 O O . CYS A 1 186 ? 16.544 8.856 -12.546 1.00 51.66 186 CYS A O 1
ATOM 1459 N N . TYR A 1 187 ? 15.050 7.489 -11.552 1.00 50.88 187 TYR A N 1
ATOM 1460 C CA . TYR A 1 187 ? 15.888 7.135 -10.390 1.00 50.88 187 TYR A CA 1
ATOM 1461 C C . TYR A 1 187 ? 16.077 5.635 -10.127 1.00 50.88 187 TYR A C 1
ATOM 1463 O O . TYR A 1 187 ? 16.870 5.262 -9.260 1.00 50.88 187 TYR A O 1
ATOM 1471 N N . GLY A 1 188 ? 15.448 4.744 -10.903 1.00 47.62 188 GLY A N 1
ATOM 1472 C CA . GLY A 1 188 ? 16.059 3.426 -11.102 1.00 47.62 188 GLY A CA 1
ATOM 1473 C C . GLY A 1 188 ? 17.468 3.597 -11.695 1.00 47.62 188 GLY A C 1
ATOM 1474 O O . GLY A 1 188 ? 17.785 4.658 -12.233 1.00 47.62 188 GLY A O 1
ATOM 1475 N N . ARG A 1 189 ? 18.324 2.561 -11.677 1.00 38.72 189 ARG A N 1
ATOM 1476 C CA . ARG A 1 189 ? 19.539 2.564 -12.524 1.00 38.72 189 ARG A CA 1
ATOM 1477 C C . ARG A 1 189 ? 19.128 2.413 -13.992 1.00 38.72 189 ARG A C 1
ATOM 1479 O O . ARG A 1 189 ? 19.245 1.344 -14.586 1.00 38.72 189 ARG A O 1
ATOM 1486 N N . VAL A 1 190 ? 18.582 3.497 -14.527 1.00 34.97 190 VAL A N 1
ATOM 1487 C CA . VAL A 1 190 ? 18.170 3.706 -15.902 1.00 34.97 190 VAL A CA 1
ATOM 1488 C C . VAL A 1 190 ? 19.263 4.553 -16.517 1.00 34.97 190 VAL A C 1
ATOM 1490 O O . VAL A 1 190 ? 19.324 5.767 -16.329 1.00 34.97 190 VAL A O 1
ATOM 1493 N N . SER A 1 191 ? 20.153 3.906 -17.261 1.00 25.27 191 SER A N 1
ATOM 1494 C CA . SER A 1 191 ? 20.927 4.619 -18.264 1.00 25.27 191 SER A CA 1
ATOM 1495 C C . SER A 1 191 ? 19.937 5.120 -19.312 1.00 25.27 191 SER A C 1
ATOM 1497 O O . SER A 1 191 ? 19.613 4.400 -20.254 1.00 25.27 191 SER A O 1
ATOM 1499 N N . PHE A 1 192 ? 19.431 6.342 -19.126 1.00 26.77 192 PHE A N 1
ATOM 1500 C CA . PHE A 1 192 ? 18.743 7.094 -20.168 1.00 26.77 192 PHE A CA 1
ATOM 1501 C C . PHE A 1 192 ? 19.754 7.384 -21.281 1.00 26.77 192 PHE A C 1
ATOM 1503 O O . PHE A 1 192 ? 20.356 8.454 -21.355 1.00 26.77 192 PHE A O 1
ATOM 1510 N N . ILE A 1 193 ? 19.953 6.404 -22.161 1.00 25.88 193 ILE A N 1
ATOM 1511 C CA . ILE A 1 193 ? 20.510 6.663 -23.478 1.00 25.88 193 ILE A CA 1
ATOM 1512 C C . ILE A 1 193 ? 19.395 7.366 -24.245 1.00 25.88 193 ILE A C 1
ATOM 1514 O O . ILE A 1 193 ? 18.500 6.736 -24.805 1.00 25.88 193 ILE A O 1
ATOM 1518 N N . LEU A 1 194 ? 19.452 8.697 -24.230 1.00 26.22 194 LEU A N 1
ATOM 1519 C CA . LEU A 1 194 ? 18.795 9.533 -25.223 1.00 26.22 194 LEU A CA 1
ATOM 1520 C C . LEU A 1 194 ? 19.322 9.111 -26.599 1.00 26.22 194 LEU A C 1
ATOM 1522 O O . LEU A 1 194 ? 20.357 9.596 -27.055 1.00 26.22 194 LEU A O 1
ATOM 1526 N N . MET A 1 195 ? 18.610 8.194 -27.254 1.00 25.44 195 MET A N 1
ATOM 1527 C CA . MET A 1 195 ? 18.772 7.932 -28.679 1.00 25.44 195 MET A CA 1
ATOM 1528 C C . MET A 1 195 ? 18.224 9.132 -29.456 1.00 25.44 195 MET A C 1
ATOM 1530 O O . MET A 1 195 ? 17.116 9.102 -29.991 1.00 25.44 195 MET A O 1
ATOM 1534 N N . ASN A 1 196 ? 19.023 10.199 -29.521 1.00 25.03 196 ASN A N 1
ATOM 1535 C CA . ASN A 1 196 ? 18.969 11.078 -30.679 1.00 25.03 196 ASN A CA 1
ATOM 1536 C C . ASN A 1 196 ? 19.314 10.246 -31.921 1.00 25.03 196 ASN A C 1
ATOM 1538 O O . ASN A 1 196 ? 20.201 9.390 -31.876 1.00 25.03 196 ASN A O 1
ATOM 1542 N N . ARG A 1 197 ? 18.573 10.502 -33.001 1.00 32.00 197 ARG A N 1
ATOM 1543 C CA . ARG A 1 197 ? 18.915 10.034 -34.348 1.00 32.00 197 ARG A CA 1
ATOM 1544 C C . ARG A 1 197 ? 20.151 10.758 -34.877 1.00 32.00 197 ARG A C 1
ATOM 1546 O O . ARG A 1 197 ? 20.345 11.924 -34.467 1.00 32.00 197 ARG A O 1
#

InterPro domains:
  IPR036188 FAD/NAD(P)-binding domain superfamily [SSF51905] (70-123)

Radius of gyration: 19.7 Å; chains: 1; bounding box: 49×38×53 Å

Sequence (197 aa):
YQRSSTFVISTKSAEALSLYNEDFPTELADIYSTSLLWAVVRRLHQRMVPMVAETTDKAILDGLAKIGFKTNLGIHGAGILSLYLERSGGYYNGSAIESFTENGLRFVDGTELQADIIVFVTGHGLIIAYSYGDHRDFMREVCGDEVASKIPRVWGLDDEGQTVGMWRYCGHDGLWFANGILHRSCYGRVSFILMNR

Organism: NCBI:txid116603

pLDDT: mean 72.69, std 17.55, range [25.03, 93.69]

Foldseek 3Di:
DDPDAAADDDPVLVQVLQCDDPVHDVVVSLCVVQVDFVVVLQVVLLVSLVVCCVPVCVVVVVVCVVVVHHHACPDVSNHDVCCCQAPVDRDDDDFAWDDADPQGTAGPVRDGDGDPDWDADDPPDGDDDPPDDFVLVVCCVVPNPVVSVQFDGAGHADPSRDGGQALDDGRDPPDGHDDDDNSSNVRDPDPPPPPDD

Secondary structure (DSSP, 8-state):
--SS-EE---HHHHHTT-S-STTS-HHHHHHHHHHS-HHHHHHHHHHHHHHHHHHTSHHHHHHHHHTT--EE-BGGG-HHHHHHHHHS------PPEEEEETTEEEETTS-EEE-S-----BTTB---------HHHHHHHHH-HHHHTT----SSB-TTS-BSSBTS--SSTT--B--S-GGGGGTSS--------